Protein AF-A0A1C7FA72-F1 (afdb_monomer_lite)

Foldseek 3Di:
DVLLVVLCCVPPVVDPPPAQWDDDVPDDIDGDPDVVVVVVVSLVVLVVVLVVLCVVCVLVVLVLLVVLLLVLLVDPLVVVLCCVQFFPDDFDWDWDWDDPDLFKIKTKIFTWDWDQDPVVRDTDIDRFKMWIQMATNSNHTAKIKIDGDPPDDDPGGCVVPPVSLVQQVWDWDWDCDVNDTGTMIMDRDGPHPVSVVSSVVSSVVSLVVCLVVDPVSVVSCVSVVSSVVSVVVVVVCVVVVVD

pLDDT: mean 79.46, std 14.77, range [38.69, 95.31]

Secondary structure (DSSP, 8-state):
-HHHHHHHHHHHS----S--EE--TTS--EE-SSTHHHHHHHHHHHHHHHHHHHHHTHHHHHHHHHHHHHHHHHSHHHHHHHHHHTB-TTSEEEEEEEEEETTEEEEEEEEEEEEEETTTTEEEEEEEEEEEEEEETT--EEEEEEEE-TT---TTBGGG-HHHHHHHT-EEEEEEETTEEEEEEEESS---HHHHHHHHHHHHHHHHHHHHH-HHHHHHHHHHHHHHHHHHHHHHHHHTT--

Sequence (243 aa):
MTLFCIGLIHLVLGVELTDVRVAIPWFPTINFKSPEYIVYLYWSLNVYAMYRYTLHNAYNFRKLWFESLYNGLLSTQGRNFISENIWLKSESYTLLKDNPVESITRIGIRGRHTTFCEHSHQYGYEDVFYFYFVFDNRFNFKNIESGSDENTDVEEAFFKNECLVNAWGIHTVSYDDDGYFTEQYETHQINSFKLRFQLLHLKIKFYFRTLMQEKYSFDLTLPLVFNSILLISWMILITLGLR

Structure (mmCIF, N/CA/C/O backbone):
data_AF-A0A1C7FA72-F1
#
_entry.id   AF-A0A1C7FA72-F1
#
loop_
_atom_site.group_PDB
_atom_site.id
_atom_site.type_symbol
_atom_site.label_atom_id
_atom_site.label_alt_id
_atom_site.label_comp_id
_atom_site.label_asym_id
_atom_site.label_entity_id
_atom_site.label_seq_id
_atom_site.pdbx_PDB_ins_code
_atom_site.Cartn_x
_atom_site.Cartn_y
_atom_site.Cartn_z
_atom_site.occupancy
_atom_site.B_iso_or_equiv
_atom_site.auth_seq_id
_atom_site.auth_comp_id
_atom_site.auth_asym_id
_atom_site.auth_atom_id
_atom_site.pdbx_PDB_model_num
ATOM 1 N N . MET A 1 1 ? -18.162 6.897 16.460 1.00 55.03 1 MET A N 1
ATOM 2 C CA . MET A 1 1 ? -18.035 7.955 17.486 1.00 55.03 1 MET A CA 1
ATOM 3 C C . MET A 1 1 ? -18.938 7.701 18.680 1.00 55.03 1 MET A C 1
ATOM 5 O O . MET A 1 1 ? -18.404 7.559 19.762 1.00 55.03 1 MET A O 1
ATOM 9 N N . THR A 1 2 ? -20.250 7.519 18.517 1.00 59.25 2 THR A N 1
ATOM 10 C CA . THR A 1 2 ? -21.163 7.260 19.651 1.00 59.25 2 THR A CA 1
ATOM 11 C C . THR A 1 2 ? -20.766 6.038 20.490 1.00 59.25 2 THR A C 1
ATOM 13 O O . THR A 1 2 ? -20.635 6.151 21.701 1.00 59.25 2 THR A O 1
ATOM 16 N N . LEU A 1 3 ? -20.463 4.898 19.851 1.00 58.47 3 LEU A N 1
ATOM 17 C CA . LEU A 1 3 ? -19.956 3.709 20.552 1.00 58.47 3 LEU A CA 1
ATOM 18 C C . LEU A 1 3 ? -18.605 3.970 21.237 1.00 58.47 3 LEU A C 1
ATOM 20 O O . LEU A 1 3 ? -18.420 3.574 22.380 1.00 58.47 3 LEU A O 1
ATOM 24 N N . PHE A 1 4 ? -17.684 4.687 20.591 1.00 55.81 4 PHE A N 1
ATOM 25 C CA . PHE A 1 4 ? -16.407 5.075 21.202 1.00 55.81 4 PHE A CA 1
ATOM 26 C C . PHE A 1 4 ? -16.615 5.927 22.466 1.00 55.81 4 PHE A C 1
ATOM 28 O O . PHE A 1 4 ? -16.030 5.630 23.500 1.00 55.81 4 PHE A O 1
ATOM 35 N N . CYS A 1 5 ? -17.494 6.932 22.414 1.00 58.81 5 CYS A N 1
ATOM 36 C CA . CYS A 1 5 ? -17.817 7.785 23.559 1.00 58.81 5 CYS A CA 1
ATOM 37 C C . CYS A 1 5 ? -18.453 6.993 24.709 1.00 58.81 5 CYS A C 1
ATOM 39 O O . CYS A 1 5 ? -18.059 7.185 25.853 1.00 58.81 5 CYS A O 1
ATOM 41 N N . ILE A 1 6 ? -19.380 6.072 24.415 1.00 65.38 6 ILE A N 1
ATOM 42 C CA . ILE A 1 6 ? -19.982 5.179 25.423 1.00 65.38 6 ILE A CA 1
ATOM 43 C C . ILE A 1 6 ? -18.901 4.317 26.092 1.00 65.38 6 ILE A C 1
ATOM 45 O O . ILE A 1 6 ? -18.866 4.211 27.316 1.00 65.38 6 ILE A O 1
ATOM 49 N N . GLY A 1 7 ? -17.987 3.751 25.298 1.00 59.41 7 GLY A N 1
ATOM 50 C CA . GLY A 1 7 ? -16.866 2.966 25.812 1.00 59.41 7 GLY A CA 1
ATOM 51 C C . GLY A 1 7 ? -15.925 3.791 26.674 1.00 59.41 7 GLY A C 1
ATOM 52 O O . GLY A 1 7 ? -15.608 3.377 27.778 1.00 59.41 7 GLY A O 1
ATOM 53 N N . LEU A 1 8 ? -15.524 4.977 26.215 1.00 60.19 8 LEU A N 1
ATOM 54 C CA . LEU A 1 8 ? -14.639 5.875 26.957 1.00 60.19 8 LEU A CA 1
ATOM 55 C C . LEU A 1 8 ? -15.261 6.303 28.290 1.00 60.19 8 LEU A C 1
ATOM 57 O O . LEU A 1 8 ? -14.582 6.261 29.309 1.00 60.19 8 LEU A O 1
ATOM 61 N N . ILE A 1 9 ? -16.552 6.641 28.310 1.00 59.69 9 ILE A N 1
ATOM 62 C CA . ILE A 1 9 ? -17.282 6.963 29.544 1.00 59.69 9 ILE A CA 1
ATOM 63 C C . ILE A 1 9 ? -17.251 5.771 30.507 1.00 59.69 9 ILE A C 1
ATOM 65 O O . ILE A 1 9 ? -16.897 5.926 31.670 1.00 59.69 9 ILE A O 1
ATOM 69 N N . HIS A 1 10 ? -17.539 4.563 30.031 1.00 63.00 10 HIS A N 1
ATOM 70 C CA . HIS A 1 10 ? -17.533 3.377 30.887 1.00 63.00 10 HIS A CA 1
ATOM 71 C C . HIS A 1 10 ? -16.123 2.957 31.355 1.00 63.00 10 HIS A C 1
ATOM 73 O O . HIS A 1 10 ? -15.951 2.426 32.454 1.00 63.00 10 HIS A O 1
ATOM 79 N N . LEU A 1 11 ? -15.092 3.178 30.535 1.00 61.97 11 LEU A N 1
ATOM 80 C CA . LEU A 1 11 ? -13.721 2.751 30.826 1.00 61.97 11 LEU A CA 1
ATOM 81 C C . LEU A 1 11 ? -12.955 3.759 31.689 1.00 61.97 11 LEU A C 1
ATOM 83 O O . LEU A 1 11 ? -12.252 3.350 32.608 1.00 61.97 11 LEU A O 1
ATOM 87 N N . VAL A 1 12 ? -13.120 5.056 31.416 1.00 53.34 12 VAL A N 1
ATOM 88 C CA . VAL A 1 12 ? -12.367 6.152 32.049 1.00 53.34 12 VAL A CA 1
ATOM 89 C C . VAL A 1 12 ? -13.104 6.748 33.245 1.00 53.34 12 VAL A C 1
ATOM 91 O O . VAL A 1 12 ? -12.462 7.065 34.240 1.00 53.34 12 VAL A O 1
ATOM 94 N N . LEU A 1 13 ? -14.434 6.897 33.186 1.00 51.44 13 LEU A N 1
ATOM 95 C CA . LEU A 1 13 ? -15.197 7.513 34.284 1.00 51.44 13 LEU A CA 1
ATOM 96 C C . LEU A 1 13 ? -15.624 6.507 35.361 1.00 51.44 13 LEU A C 1
ATOM 98 O O . LEU A 1 13 ? -16.217 6.916 36.352 1.00 51.44 13 LEU A O 1
ATOM 102 N N . GLY A 1 14 ? -15.325 5.212 35.187 1.00 45.12 14 GLY A N 1
ATOM 103 C CA . GLY A 1 14 ? -15.568 4.195 36.217 1.00 45.12 14 GLY A CA 1
ATOM 104 C C . GLY A 1 14 ? -17.037 4.071 36.625 1.00 45.12 14 GLY A C 1
ATOM 105 O O . GLY A 1 14 ? -17.327 3.732 37.766 1.00 45.12 14 GLY A O 1
ATOM 106 N N . VAL A 1 15 ? -17.967 4.384 35.717 1.00 50.00 15 VAL A N 1
ATOM 107 C CA . VAL A 1 15 ? -19.401 4.306 36.005 1.00 50.00 15 VAL A CA 1
ATOM 108 C C . VAL A 1 15 ? -19.787 2.833 36.140 1.00 50.00 15 VAL A C 1
ATOM 110 O O . VAL A 1 15 ? -19.905 2.119 35.137 1.00 50.00 15 VAL A O 1
ATOM 113 N N . GLU A 1 16 ? -19.955 2.384 37.383 1.00 47.38 16 GLU A N 1
ATOM 114 C CA . GLU A 1 16 ? -20.515 1.076 37.704 1.00 47.38 16 GLU A CA 1
ATOM 115 C C . GLU A 1 16 ? -21.967 1.021 37.222 1.00 47.38 16 GLU A C 1
ATOM 117 O O . GLU A 1 16 ? -22.801 1.863 37.562 1.00 47.38 16 GLU A O 1
ATOM 122 N N . LEU A 1 17 ? -22.267 0.034 36.378 1.00 53.19 17 LEU A N 1
ATOM 123 C CA . LEU A 1 17 ? -23.630 -0.247 35.946 1.00 53.19 17 LEU A CA 1
ATOM 124 C C . LEU A 1 17 ? -24.372 -0.859 37.140 1.00 53.19 17 LEU A C 1
ATOM 126 O O . LEU A 1 17 ? -24.263 -2.055 37.393 1.00 53.19 17 LEU A O 1
ATOM 130 N N . THR A 1 18 ? -25.097 -0.024 37.884 1.00 48.66 18 THR A N 1
ATOM 131 C CA . THR A 1 18 ? -25.836 -0.411 39.096 1.00 48.66 18 THR A CA 1
ATOM 132 C C . THR A 1 18 ? -27.031 -1.324 38.821 1.00 48.66 18 THR A C 1
ATOM 134 O O . THR A 1 18 ? -27.484 -2.011 39.731 1.00 48.66 18 THR A O 1
ATOM 137 N N . ASP A 1 19 ? -27.520 -1.375 37.577 1.00 52.72 19 ASP A N 1
ATOM 138 C CA . ASP A 1 19 ? -28.624 -2.245 37.173 1.00 52.72 19 ASP A CA 1
ATOM 139 C C . ASP A 1 19 ? -28.415 -2.747 35.730 1.00 52.72 19 ASP A C 1
ATOM 141 O O . ASP A 1 19 ? -28.306 -1.966 34.781 1.00 52.72 19 ASP A O 1
ATOM 145 N N . VAL A 1 20 ? -28.307 -4.067 35.548 1.00 57.66 20 VAL A N 1
ATOM 146 C CA . VAL A 1 20 ? -27.854 -4.700 34.292 1.00 57.66 20 VAL A CA 1
ATOM 147 C C . VAL A 1 20 ? -29.052 -5.200 33.474 1.00 57.66 20 VAL A C 1
ATOM 149 O O . VAL A 1 20 ? -29.165 -6.380 33.120 1.00 57.66 20 VAL A O 1
ATOM 152 N N . ARG A 1 21 ? -29.991 -4.288 33.203 1.00 54.31 21 ARG A N 1
ATOM 153 C CA . ARG A 1 21 ? -31.244 -4.575 32.498 1.00 54.31 21 ARG A CA 1
ATOM 154 C C . ARG A 1 21 ? -31.359 -3.741 31.228 1.00 54.31 21 ARG A C 1
ATOM 156 O O . ARG A 1 21 ? -31.411 -2.517 31.280 1.00 54.31 21 ARG A O 1
ATOM 163 N N . VAL A 1 22 ? -31.482 -4.411 30.083 1.00 55.19 22 VAL A N 1
ATOM 164 C CA . VAL A 1 22 ? -31.872 -3.753 28.828 1.00 55.19 22 VAL A CA 1
ATOM 165 C C . VAL A 1 22 ? -33.369 -3.959 28.630 1.00 55.19 22 VAL A C 1
ATOM 167 O O . VAL A 1 22 ? -33.832 -5.083 28.430 1.00 55.19 22 VAL A O 1
ATOM 170 N N . ALA A 1 23 ? -34.125 -2.865 28.710 1.00 49.94 23 ALA A N 1
ATOM 171 C CA . ALA A 1 23 ? -35.556 -2.831 28.439 1.00 49.94 23 ALA A CA 1
ATOM 172 C C . ALA A 1 23 ? -35.806 -1.944 27.213 1.00 49.94 23 ALA A C 1
ATOM 174 O O . ALA A 1 23 ? -35.692 -0.723 27.283 1.00 49.94 23 ALA A O 1
ATOM 175 N N . ILE A 1 24 ? -36.125 -2.569 26.080 1.00 48.97 24 ILE A N 1
ATOM 176 C CA . ILE A 1 24 ? -36.582 -1.873 24.875 1.00 48.97 24 ILE A CA 1
ATOM 177 C C . ILE A 1 24 ? -38.104 -2.052 24.822 1.00 48.97 24 ILE A C 1
ATOM 179 O O . ILE A 1 24 ? -38.568 -3.188 24.954 1.00 48.97 24 ILE A O 1
ATOM 183 N N . PRO A 1 25 ? -38.898 -0.978 24.642 1.00 41.59 25 PRO A N 1
ATOM 184 C CA . PRO A 1 25 ? -40.342 -1.107 24.478 1.00 41.59 25 PRO A CA 1
ATOM 185 C C . PRO A 1 25 ? -40.655 -2.134 23.381 1.00 41.59 25 PRO A C 1
ATOM 187 O O . PRO A 1 25 ? -40.059 -2.073 22.308 1.00 41.59 25 PRO A O 1
ATOM 190 N N . TRP A 1 26 ? -41.576 -3.064 23.654 1.00 45.97 26 TRP A N 1
ATOM 191 C CA . TRP A 1 26 ? -41.989 -4.161 22.755 1.00 45.97 26 TRP A CA 1
ATOM 192 C C . TRP A 1 26 ? -41.013 -5.343 22.595 1.00 45.97 26 TRP A C 1
ATOM 194 O O . TRP A 1 26 ? -41.330 -6.277 21.861 1.00 45.97 26 TRP A O 1
ATOM 204 N N . PHE A 1 27 ? -39.876 -5.361 23.298 1.00 38.69 27 PHE A N 1
ATOM 205 C CA . PHE A 1 27 ? -38.936 -6.491 23.311 1.00 38.69 27 PHE A CA 1
ATOM 206 C C . PHE A 1 27 ? -38.851 -7.161 24.691 1.00 38.69 27 PHE A C 1
ATOM 208 O O . PHE A 1 27 ? -39.089 -6.510 25.712 1.00 38.69 27 PHE A O 1
ATOM 215 N N . PRO A 1 28 ? -38.500 -8.461 24.750 1.00 46.31 28 PRO A N 1
ATOM 216 C CA . PRO A 1 28 ? -38.270 -9.149 26.011 1.00 46.31 28 PRO A CA 1
ATOM 217 C C . PRO A 1 28 ? -37.106 -8.515 26.771 1.00 46.31 28 PRO A C 1
ATOM 219 O O . PRO A 1 28 ? -36.056 -8.198 26.209 1.00 46.31 28 PRO A O 1
ATOM 222 N N . THR A 1 29 ? -37.302 -8.357 28.074 1.00 55.94 29 THR A N 1
ATOM 223 C CA . THR A 1 29 ? -36.306 -7.794 28.975 1.00 55.94 29 THR A CA 1
ATOM 224 C C . THR A 1 29 ? -35.137 -8.760 29.131 1.00 55.94 29 THR A C 1
ATOM 226 O O . THR A 1 29 ? -35.313 -9.879 29.616 1.00 55.94 29 THR A O 1
ATOM 229 N N . ILE A 1 30 ? -33.937 -8.332 28.744 1.00 58.53 30 ILE A N 1
ATOM 230 C CA . ILE A 1 30 ? -32.722 -9.138 28.899 1.00 58.53 30 ILE A CA 1
ATOM 231 C C . ILE A 1 30 ? -32.055 -8.720 30.210 1.00 58.53 30 ILE A C 1
ATOM 233 O O . ILE A 1 30 ? -31.585 -7.589 30.345 1.00 58.53 30 ILE A O 1
ATOM 237 N N . ASN A 1 31 ? -32.034 -9.638 31.177 1.00 61.19 31 ASN A N 1
ATOM 238 C CA . ASN A 1 31 ? -31.238 -9.506 32.394 1.00 61.19 31 ASN A CA 1
ATOM 239 C C . ASN A 1 31 ? -29.894 -10.200 32.166 1.00 61.19 31 ASN A C 1
ATOM 241 O O . ASN A 1 31 ? -29.852 -11.413 31.938 1.00 61.19 31 ASN A O 1
ATOM 245 N N . PHE A 1 32 ? -28.795 -9.456 32.247 1.00 59.66 32 PHE A N 1
ATOM 246 C CA . PHE A 1 32 ? -27.471 -10.067 32.190 1.00 59.66 32 PHE A CA 1
ATOM 247 C C . PHE A 1 32 ? -27.068 -10.546 33.587 1.00 59.66 32 PHE A C 1
ATOM 249 O O . PHE A 1 32 ? -27.222 -9.829 34.570 1.00 59.66 32 PHE A O 1
ATOM 256 N N . LYS A 1 33 ? -26.545 -11.776 33.673 1.00 63.81 33 LYS A N 1
ATOM 257 C CA . LYS A 1 33 ? -26.126 -12.396 34.944 1.00 63.81 33 LYS A CA 1
ATOM 258 C C . LYS A 1 33 ? -24.869 -11.763 35.556 1.00 63.81 33 LYS A C 1
ATOM 260 O O . LYS A 1 33 ? -24.663 -11.892 36.754 1.00 63.81 33 LYS A O 1
ATOM 265 N N . SER A 1 34 ? -24.038 -11.127 34.733 1.00 66.19 34 SER A N 1
ATOM 266 C CA . SER A 1 34 ? -22.830 -10.396 35.127 1.00 66.19 34 SER A CA 1
ATOM 267 C C . SER A 1 34 ? -22.718 -9.132 34.262 1.00 66.19 34 SER A C 1
ATOM 269 O O . SER A 1 34 ? -23.004 -9.208 33.058 1.00 66.19 34 SER A O 1
ATOM 271 N N . PRO A 1 35 ? -22.306 -7.982 34.825 1.00 66.94 35 PRO A N 1
ATOM 272 C CA . PRO A 1 35 ? -22.049 -6.754 34.068 1.00 66.94 35 PRO A CA 1
ATOM 273 C C . PRO A 1 35 ? -20.968 -6.925 32.986 1.00 66.94 35 PRO A C 1
ATOM 275 O O . PRO A 1 35 ? -20.992 -6.222 31.975 1.00 66.94 35 PRO A O 1
ATOM 278 N N . GLU A 1 36 ? -20.079 -7.912 33.123 1.00 69.44 36 GLU A N 1
ATOM 279 C CA . GLU A 1 36 ? -19.036 -8.240 32.138 1.00 69.44 36 GLU A CA 1
ATOM 280 C C . GLU A 1 36 ? -19.624 -8.610 30.768 1.00 69.44 36 GLU A C 1
ATOM 282 O O . GLU A 1 36 ? -19.069 -8.254 29.727 1.00 69.44 36 GLU A O 1
ATOM 287 N N . TYR A 1 37 ? -20.796 -9.256 30.739 1.00 68.62 37 TYR A N 1
ATOM 288 C CA . TYR A 1 37 ? -21.453 -9.632 29.485 1.00 68.62 37 TYR A CA 1
ATOM 289 C C . TYR A 1 37 ? -21.902 -8.418 28.665 1.00 68.62 37 TYR A C 1
ATOM 291 O O . TYR A 1 37 ? -21.874 -8.476 27.435 1.00 68.62 37 TYR A O 1
ATOM 299 N N . ILE A 1 38 ? -22.258 -7.301 29.314 1.00 72.88 38 ILE A N 1
ATOM 300 C CA . ILE A 1 38 ? -22.548 -6.043 28.610 1.00 72.88 38 ILE A CA 1
ATOM 301 C C . ILE A 1 38 ? -21.274 -5.481 27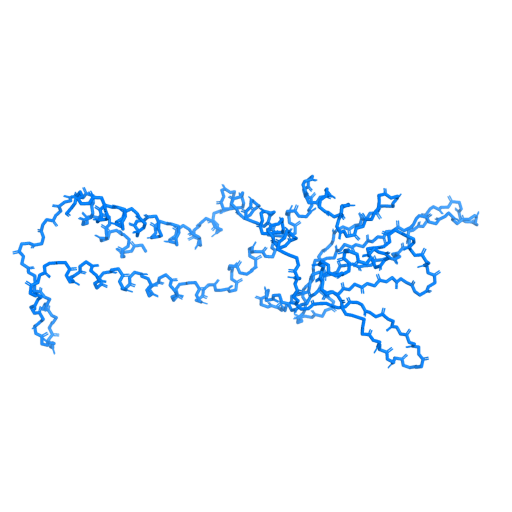.981 1.00 72.88 38 ILE A C 1
ATOM 303 O O . ILE A 1 38 ? -21.311 -4.993 26.852 1.00 72.88 38 ILE A O 1
ATOM 307 N N . VAL A 1 39 ? -20.139 -5.586 28.672 1.00 76.19 39 VAL A N 1
ATOM 308 C CA . VAL A 1 39 ? -18.843 -5.120 28.161 1.00 76.19 39 VAL A CA 1
ATOM 309 C C . VAL A 1 39 ? -18.407 -5.941 26.944 1.00 76.19 39 VAL A C 1
ATOM 311 O O . VAL A 1 39 ? -17.987 -5.374 25.935 1.00 76.19 39 VAL A O 1
ATOM 314 N N . TYR A 1 40 ? -18.570 -7.266 26.975 1.00 80.56 40 TYR A N 1
ATOM 315 C CA . TYR A 1 40 ? -18.291 -8.115 25.812 1.00 80.56 40 TYR A CA 1
ATOM 316 C C . TYR A 1 40 ? -19.234 -7.836 24.638 1.00 80.56 40 TYR A C 1
ATOM 318 O O . TYR A 1 40 ? -18.793 -7.793 23.484 1.00 80.56 40 TYR A O 1
ATOM 326 N N . LEU A 1 41 ? -20.520 -7.600 24.910 1.00 79.25 41 LEU A N 1
ATOM 327 C CA . LEU A 1 41 ? -21.490 -7.215 23.886 1.00 79.25 41 LEU A CA 1
ATOM 328 C C . LEU A 1 41 ? -21.127 -5.863 23.257 1.00 79.25 41 LEU A C 1
ATOM 330 O O . LEU A 1 41 ? -21.156 -5.726 22.034 1.00 79.25 41 LEU A O 1
ATOM 334 N N . TYR A 1 42 ? -20.725 -4.891 24.078 1.00 82.69 42 TYR A N 1
ATOM 335 C CA . TYR A 1 42 ? -20.216 -3.601 23.623 1.00 82.69 42 TYR A CA 1
ATOM 336 C C . TYR A 1 42 ? -19.030 -3.778 22.670 1.00 82.69 42 TYR A C 1
ATOM 338 O O . TYR A 1 42 ? -19.049 -3.235 21.564 1.00 82.69 42 TYR A O 1
ATOM 346 N N . TRP A 1 43 ? -18.028 -4.573 23.055 1.00 85.00 43 TRP A N 1
ATOM 347 C CA . TRP A 1 43 ? -16.857 -4.805 22.212 1.00 85.00 43 TRP A CA 1
ATOM 348 C C . TRP A 1 43 ? -17.194 -5.538 20.920 1.00 85.00 43 TRP A C 1
ATOM 350 O O . TRP A 1 43 ? -16.692 -5.161 19.864 1.00 85.00 43 TRP A O 1
ATOM 360 N N . SER A 1 44 ? -18.107 -6.507 20.972 1.00 83.38 44 SER A N 1
ATOM 3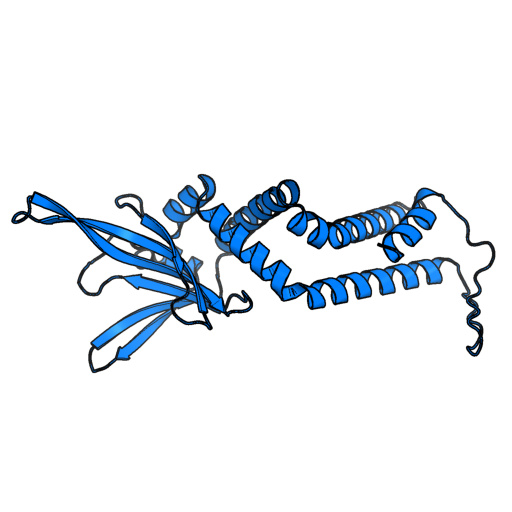61 C CA . SER A 1 44 ? -18.599 -7.213 19.784 1.00 83.38 44 SER A CA 1
ATOM 362 C C . SER A 1 44 ? -19.272 -6.251 18.798 1.00 83.38 44 SER A C 1
ATOM 364 O O . SER A 1 44 ? -18.970 -6.264 17.603 1.00 83.38 44 SER A O 1
ATOM 366 N N . LEU A 1 45 ? -20.131 -5.355 19.297 1.00 84.88 45 LEU A N 1
ATOM 367 C CA . LEU A 1 45 ? -20.770 -4.313 18.489 1.00 84.88 45 LEU A CA 1
ATOM 368 C C . LEU A 1 45 ? -19.760 -3.289 17.962 1.00 84.88 45 LEU A C 1
ATOM 370 O O . LEU A 1 45 ? -19.897 -2.827 16.830 1.00 84.88 45 LEU A O 1
ATOM 374 N N . ASN A 1 46 ? -18.742 -2.946 18.750 1.00 87.06 46 ASN A N 1
ATOM 375 C CA . ASN A 1 46 ? -17.688 -2.025 18.341 1.00 87.06 46 ASN A CA 1
ATOM 376 C C . ASN A 1 46 ? -16.848 -2.614 17.195 1.00 87.06 46 ASN A C 1
ATOM 378 O O . ASN A 1 46 ? -16.699 -1.977 16.152 1.00 87.06 46 ASN A O 1
ATOM 382 N N . VAL A 1 47 ? -16.393 -3.864 17.330 1.00 89.00 47 VAL A N 1
ATOM 383 C CA . VAL A 1 47 ? -15.667 -4.591 16.276 1.00 89.00 47 VAL A CA 1
ATOM 384 C C . VAL A 1 47 ? -16.518 -4.714 15.012 1.00 89.00 47 VAL A C 1
ATOM 386 O O . VAL A 1 47 ? -16.038 -4.412 13.917 1.00 89.00 47 VAL A O 1
ATOM 389 N N . TYR A 1 48 ? -17.798 -5.070 15.148 1.00 88.50 48 TYR A N 1
ATOM 390 C CA . TYR A 1 48 ? -18.728 -5.113 14.019 1.00 88.50 48 TYR A CA 1
ATOM 391 C C . TYR A 1 48 ? -18.891 -3.743 13.341 1.00 88.50 48 TYR A C 1
ATOM 393 O O . TYR A 1 48 ? -18.861 -3.650 12.112 1.00 88.50 48 TYR A O 1
ATOM 401 N N . ALA A 1 49 ? -19.017 -2.665 14.119 1.00 89.25 49 ALA A N 1
ATOM 402 C CA . ALA A 1 49 ? -19.129 -1.309 13.592 1.00 89.25 49 ALA A CA 1
ATOM 403 C C . ALA A 1 49 ? -17.854 -0.870 12.857 1.00 89.25 49 ALA A C 1
ATOM 405 O O . ALA A 1 49 ? -17.956 -0.307 11.767 1.00 89.25 49 ALA A O 1
ATOM 406 N N . MET A 1 50 ? -16.667 -1.165 13.401 1.00 92.00 50 MET A N 1
ATOM 407 C CA . MET A 1 50 ? -15.390 -0.917 12.724 1.00 92.00 50 MET A CA 1
ATOM 408 C C . MET A 1 50 ? -15.315 -1.671 11.395 1.00 92.00 50 MET A C 1
ATOM 410 O O . MET A 1 50 ? -15.007 -1.065 10.372 1.00 92.00 50 MET A O 1
ATOM 414 N N . TYR A 1 51 ? -15.669 -2.957 11.383 1.00 92.88 51 TYR A N 1
ATOM 415 C CA . TYR A 1 51 ? -15.703 -3.776 10.170 1.00 92.88 51 TYR A CA 1
ATOM 416 C C . TYR A 1 51 ? -16.680 -3.237 9.113 1.00 92.88 51 TYR A C 1
ATOM 418 O O . TYR A 1 51 ? -16.337 -3.103 7.940 1.00 92.88 51 TYR A O 1
ATOM 426 N N . ARG A 1 52 ? -17.906 -2.867 9.500 1.00 93.00 52 ARG A N 1
ATOM 427 C CA . ARG A 1 52 ? -18.873 -2.275 8.558 1.00 93.00 52 ARG A CA 1
ATOM 428 C C . ARG A 1 52 ? -18.405 -0.919 8.044 1.00 93.00 52 ARG A C 1
ATOM 430 O O . ARG A 1 52 ? -18.596 -0.625 6.866 1.00 93.00 52 ARG A O 1
ATOM 437 N N . TYR A 1 53 ? -17.775 -0.115 8.896 1.00 93.44 53 TYR A N 1
ATOM 438 C CA . TYR A 1 53 ? -17.216 1.177 8.517 1.00 93.44 53 TYR A CA 1
ATOM 439 C C . TYR A 1 53 ? -16.063 1.039 7.512 1.00 93.44 53 TYR A C 1
ATOM 441 O O . TYR A 1 53 ? -16.024 1.791 6.534 1.00 93.44 53 TYR A O 1
ATOM 449 N N . THR A 1 54 ? -15.159 0.069 7.704 1.00 93.88 54 THR A N 1
ATOM 450 C CA . THR A 1 54 ? -14.070 -0.198 6.751 1.00 93.88 54 THR A CA 1
ATOM 451 C C . THR A 1 54 ? -14.598 -0.700 5.418 1.00 93.88 54 THR A C 1
ATOM 453 O O . THR A 1 54 ? -14.149 -0.216 4.383 1.00 93.88 54 THR A O 1
ATOM 456 N N . LEU A 1 55 ? -15.590 -1.596 5.420 1.00 93.38 55 LEU A N 1
ATOM 457 C CA . LEU A 1 55 ? -16.237 -2.065 4.194 1.00 93.38 55 LEU A CA 1
ATOM 458 C C . LEU A 1 55 ? -16.945 -0.938 3.440 1.00 93.38 55 LEU A C 1
ATOM 460 O O . LEU A 1 55 ? -16.754 -0.793 2.234 1.00 93.38 55 LEU A O 1
ATOM 464 N N . HIS A 1 56 ? -17.735 -0.123 4.144 1.00 94.12 56 HIS A N 1
ATOM 465 C CA . HIS A 1 56 ? -18.458 0.999 3.544 1.00 94.12 56 HIS A CA 1
ATOM 466 C C . HIS A 1 56 ? -17.501 1.999 2.887 1.00 94.12 56 HIS A C 1
ATOM 468 O O . HIS A 1 56 ? -17.762 2.496 1.795 1.00 94.12 56 HIS A O 1
ATOM 474 N N . ASN A 1 57 ? -16.360 2.263 3.525 1.00 94.69 57 ASN A N 1
ATOM 475 C CA . ASN A 1 57 ? -15.360 3.202 3.026 1.00 94.69 57 ASN A CA 1
ATOM 476 C C . ASN A 1 57 ? -14.175 2.521 2.326 1.00 94.69 57 ASN A C 1
ATOM 478 O O . ASN A 1 57 ? -13.124 3.140 2.150 1.00 94.69 57 ASN A O 1
ATOM 482 N N . ALA A 1 58 ? -14.319 1.262 1.899 1.00 93.69 58 ALA A N 1
ATOM 483 C CA . ALA A 1 58 ? -13.205 0.467 1.385 1.00 93.69 58 ALA A CA 1
ATOM 484 C C . ALA A 1 58 ? -12.526 1.115 0.174 1.00 93.69 58 ALA A C 1
ATOM 486 O O . ALA A 1 58 ? -11.314 1.005 0.009 1.00 93.69 58 ALA A O 1
ATOM 487 N N . TYR A 1 59 ? -13.296 1.779 -0.692 1.00 94.75 59 TYR A N 1
ATOM 488 C CA . TYR A 1 59 ? -12.752 2.540 -1.820 1.00 94.75 59 TYR A CA 1
ATOM 489 C C . TYR A 1 59 ? -11.828 3.673 -1.353 1.00 94.75 59 TYR A C 1
ATOM 491 O O . TYR A 1 59 ? -10.698 3.777 -1.817 1.00 94.75 59 TYR A O 1
ATOM 499 N N . ASN A 1 60 ? -12.274 4.473 -0.382 1.00 94.56 60 ASN A N 1
ATOM 500 C CA . ASN A 1 60 ? -11.513 5.609 0.137 1.00 94.56 60 ASN A CA 1
ATOM 501 C C . ASN A 1 60 ? -10.214 5.159 0.805 1.00 94.56 60 ASN A C 1
ATOM 503 O O . ASN A 1 60 ? -9.159 5.736 0.550 1.00 94.56 60 ASN A O 1
ATOM 507 N N . PHE A 1 61 ? -10.273 4.080 1.591 1.00 94.50 61 PHE A N 1
ATOM 508 C CA . PHE A 1 61 ? -9.074 3.477 2.163 1.00 94.50 61 PHE A CA 1
ATOM 509 C C . PHE A 1 61 ? -8.105 3.024 1.072 1.00 94.50 61 PHE A C 1
ATOM 511 O O . PHE A 1 61 ? -6.940 3.408 1.110 1.00 94.50 61 PHE A O 1
ATOM 518 N N . ARG A 1 62 ? -8.570 2.251 0.082 1.00 94.81 62 ARG A N 1
ATOM 519 C CA . ARG A 1 62 ? -7.720 1.754 -1.014 1.00 94.81 62 ARG A CA 1
ATOM 520 C C . ARG A 1 62 ? -7.104 2.885 -1.838 1.00 94.81 62 ARG A C 1
ATOM 522 O O . ARG A 1 62 ? -5.913 2.830 -2.126 1.00 94.81 62 ARG A O 1
ATOM 529 N N . LYS A 1 63 ? -7.862 3.946 -2.124 1.00 94.19 63 LYS A N 1
ATOM 530 C CA . LYS A 1 63 ? -7.346 5.151 -2.783 1.00 94.19 63 LYS A CA 1
ATOM 531 C C . LYS A 1 63 ? -6.223 5.803 -1.973 1.00 94.19 63 LYS A C 1
ATOM 533 O O . LYS A 1 63 ? -5.166 6.089 -2.522 1.00 94.19 63 LYS A O 1
ATOM 538 N N . LEU A 1 64 ? -6.406 5.993 -0.664 1.00 94.25 64 LEU A N 1
ATOM 539 C CA . LEU A 1 64 ? -5.347 6.540 0.194 1.00 94.25 64 LEU A CA 1
ATOM 540 C C . LEU A 1 64 ? -4.123 5.622 0.266 1.00 94.25 64 LEU A C 1
ATOM 542 O O . LEU A 1 64 ? -2.995 6.109 0.285 1.00 94.25 64 LEU A O 1
ATOM 546 N N . TRP A 1 65 ? -4.321 4.302 0.277 1.00 93.00 65 TRP A N 1
ATOM 547 C CA . TRP A 1 65 ? -3.228 3.327 0.221 1.00 93.00 65 TRP A CA 1
ATOM 548 C C . TRP A 1 65 ? -2.430 3.422 -1.080 1.00 93.00 65 TRP A C 1
ATOM 550 O O . TRP A 1 65 ? -1.200 3.395 -1.037 1.00 93.00 65 TRP A O 1
ATOM 560 N N . PHE A 1 66 ? -3.118 3.561 -2.212 1.00 94.75 66 PHE A N 1
ATOM 561 C CA . PHE A 1 66 ? -2.514 3.786 -3.522 1.00 94.75 66 PHE A CA 1
ATOM 562 C C . PHE A 1 66 ? -1.692 5.084 -3.545 1.00 94.75 66 PHE A C 1
ATOM 564 O O . PHE A 1 66 ? -0.506 5.071 -3.873 1.00 94.75 66 PHE A O 1
ATOM 571 N N . GLU A 1 67 ? -2.285 6.192 -3.101 1.00 94.06 67 GLU A N 1
ATOM 572 C CA . GLU A 1 67 ? -1.619 7.498 -3.018 1.00 94.06 67 GLU A CA 1
ATOM 573 C C . GLU A 1 67 ? -0.388 7.465 -2.102 1.00 94.06 67 GLU A C 1
ATOM 575 O O . GLU A 1 67 ? 0.676 7.987 -2.437 1.00 94.06 67 GLU A O 1
ATOM 580 N N . SER A 1 68 ? -0.501 6.785 -0.962 1.00 94.81 68 SER A N 1
ATOM 581 C CA . SER A 1 68 ? 0.599 6.631 -0.005 1.00 94.81 68 SER A CA 1
ATOM 582 C C . SER A 1 68 ? 1.743 5.792 -0.569 1.00 94.81 68 SER A C 1
ATOM 584 O O . SER A 1 68 ? 2.904 6.102 -0.305 1.00 94.81 68 SER A O 1
ATOM 586 N N . LEU A 1 69 ? 1.444 4.755 -1.361 1.00 95.31 69 LEU A N 1
ATOM 587 C CA . LEU A 1 69 ? 2.466 3.979 -2.067 1.00 95.31 69 LEU A CA 1
ATOM 588 C C . LEU A 1 69 ? 3.219 4.861 -3.064 1.00 95.31 69 LEU A C 1
ATOM 590 O O . LEU A 1 69 ? 4.447 4.897 -3.024 1.00 95.31 69 LEU A O 1
ATOM 594 N N . TYR A 1 70 ? 2.499 5.605 -3.905 1.00 95.25 70 TYR A N 1
ATOM 595 C CA . TYR A 1 70 ? 3.103 6.505 -4.890 1.00 95.25 70 TYR A CA 1
ATOM 596 C C . TYR A 1 70 ? 4.007 7.557 -4.231 1.00 95.25 70 TYR A C 1
ATOM 598 O O . TYR A 1 70 ? 5.178 7.694 -4.583 1.00 95.25 70 TYR A O 1
ATOM 606 N N . ASN A 1 71 ? 3.497 8.248 -3.209 1.00 94.12 71 ASN A N 1
ATOM 607 C CA . ASN A 1 71 ? 4.265 9.249 -2.469 1.00 94.12 71 ASN A CA 1
ATOM 608 C C . ASN A 1 71 ? 5.466 8.630 -1.737 1.00 94.12 71 ASN A C 1
ATOM 610 O O . ASN A 1 71 ? 6.532 9.244 -1.649 1.00 94.12 71 ASN A O 1
ATOM 614 N N . GLY A 1 72 ? 5.313 7.398 -1.245 1.00 94.12 72 GLY A N 1
ATOM 615 C CA . GLY A 1 72 ? 6.399 6.628 -0.654 1.00 94.12 72 GLY A CA 1
ATOM 616 C C . GLY A 1 72 ? 7.513 6.332 -1.649 1.00 94.12 72 GLY A C 1
ATOM 617 O O . GLY A 1 72 ? 8.681 6.542 -1.319 1.00 94.12 72 GLY A O 1
ATOM 618 N N . LEU A 1 73 ? 7.165 5.927 -2.871 1.00 93.81 73 LEU A N 1
ATOM 619 C CA . LEU A 1 73 ? 8.111 5.651 -3.954 1.00 93.81 73 LEU A CA 1
ATOM 620 C C . LEU A 1 73 ? 8.833 6.915 -4.454 1.00 93.81 73 LEU A C 1
ATOM 622 O O . LEU A 1 73 ? 10.021 6.850 -4.755 1.00 93.81 73 LEU A O 1
ATOM 626 N N . LEU A 1 74 ? 8.171 8.079 -4.456 1.00 92.12 74 LEU A N 1
ATOM 627 C CA . LEU A 1 74 ? 8.800 9.366 -4.803 1.00 92.12 74 LEU A CA 1
ATOM 628 C C . LEU A 1 74 ? 9.858 9.840 -3.791 1.00 92.12 74 LEU A C 1
ATOM 630 O O . LEU A 1 74 ? 10.743 10.636 -4.127 1.00 92.12 74 LEU A O 1
ATOM 634 N N . SER A 1 75 ? 9.754 9.388 -2.542 1.00 92.62 75 SER A N 1
ATOM 635 C CA . SER A 1 75 ? 10.636 9.804 -1.452 1.00 92.62 75 SER A CA 1
ATOM 636 C C . SER A 1 75 ? 12.044 9.231 -1.565 1.00 92.62 75 SER A C 1
ATOM 638 O O . SER A 1 75 ? 12.239 8.207 -2.204 1.00 92.62 75 SER A O 1
ATOM 640 N N . THR A 1 76 ? 13.024 9.800 -0.857 1.00 91.12 76 THR A N 1
ATOM 641 C CA . THR A 1 76 ? 14.405 9.277 -0.820 1.00 91.12 76 THR A CA 1
ATOM 642 C C . THR A 1 76 ? 14.476 7.787 -0.465 1.00 91.12 76 THR A C 1
ATOM 644 O O . THR A 1 76 ? 15.248 7.046 -1.063 1.00 91.12 76 THR A O 1
ATOM 647 N N . GLN A 1 77 ? 13.641 7.323 0.471 1.00 91.12 77 GLN A N 1
ATOM 648 C CA . GLN A 1 77 ? 13.579 5.901 0.831 1.00 91.12 77 GLN A CA 1
ATOM 649 C C . GLN A 1 77 ? 12.976 5.052 -0.292 1.00 91.12 77 GLN A C 1
ATOM 651 O O . GLN A 1 77 ? 13.435 3.938 -0.525 1.00 91.12 77 GLN A O 1
ATOM 656 N N . GLY A 1 78 ? 11.971 5.585 -0.988 1.00 91.75 78 GLY A N 1
ATOM 657 C CA . GLY A 1 78 ? 11.396 4.972 -2.179 1.00 91.75 78 GLY A CA 1
ATOM 658 C C . GLY A 1 78 ? 12.408 4.867 -3.312 1.00 91.75 78 GLY A C 1
ATOM 659 O O . GLY A 1 78 ? 12.552 3.801 -3.896 1.00 91.75 78 GLY A O 1
ATOM 660 N N . ARG A 1 79 ? 13.191 5.924 -3.549 1.00 89.81 79 ARG A N 1
ATOM 661 C CA . ARG A 1 79 ? 14.269 5.915 -4.545 1.00 89.81 79 ARG A CA 1
ATOM 662 C C . ARG A 1 79 ? 15.320 4.856 -4.240 1.00 89.81 79 ARG A C 1
ATOM 664 O O . ARG A 1 79 ? 15.688 4.115 -5.143 1.00 89.81 79 ARG A O 1
ATOM 671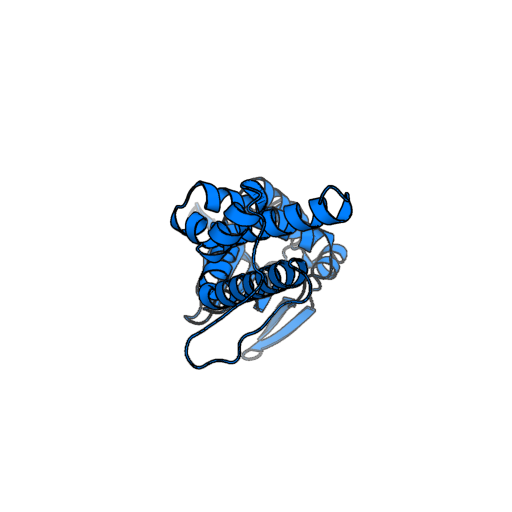 N N . ASN A 1 80 ? 15.746 4.749 -2.980 1.00 89.44 80 ASN A N 1
ATOM 672 C CA . ASN A 1 80 ? 16.666 3.696 -2.547 1.00 89.44 80 ASN A CA 1
ATOM 673 C C . ASN A 1 80 ? 16.057 2.306 -2.773 1.00 89.44 80 ASN A C 1
ATOM 675 O O . ASN A 1 80 ? 16.695 1.451 -3.381 1.00 89.44 80 ASN A O 1
ATOM 679 N N . PHE A 1 81 ? 14.799 2.106 -2.367 1.00 91.69 81 PHE A N 1
ATOM 680 C CA . PHE A 1 81 ? 14.078 0.856 -2.607 1.00 91.69 81 PHE A CA 1
ATOM 681 C C . PHE A 1 81 ? 14.038 0.483 -4.096 1.00 91.69 81 PHE A C 1
ATOM 683 O O . PHE A 1 81 ? 14.350 -0.656 -4.434 1.00 91.69 81 PHE A O 1
ATOM 690 N N . ILE A 1 82 ? 13.706 1.428 -4.978 1.00 90.00 82 ILE A N 1
ATOM 691 C CA . ILE A 1 82 ? 13.678 1.213 -6.432 1.00 90.00 82 ILE A CA 1
ATOM 692 C C . ILE A 1 82 ? 15.073 0.846 -6.928 1.00 90.00 82 ILE A C 1
ATOM 694 O O . ILE A 1 82 ? 15.219 -0.166 -7.605 1.00 90.00 82 ILE A O 1
ATOM 698 N N . SER A 1 83 ? 16.096 1.605 -6.523 1.00 85.62 83 SER A N 1
ATOM 699 C CA . SER A 1 83 ? 17.476 1.361 -6.952 1.00 85.62 83 SER A CA 1
ATOM 700 C C . SER A 1 83 ? 18.046 0.009 -6.519 1.00 85.62 83 SER A C 1
ATOM 702 O O . SER A 1 83 ? 18.944 -0.529 -7.156 1.00 85.62 83 SER A O 1
ATOM 704 N N . GLU A 1 84 ? 17.563 -0.525 -5.397 1.00 86.38 84 GLU A N 1
ATOM 705 C CA . GLU A 1 84 ? 18.035 -1.791 -4.835 1.00 86.38 84 GLU A CA 1
ATOM 706 C C . GLU A 1 84 ? 17.247 -2.998 -5.351 1.00 86.38 84 GLU A C 1
ATOM 708 O O . GLU A 1 84 ? 17.783 -4.104 -5.364 1.00 86.38 84 GLU A O 1
ATOM 713 N N . ASN A 1 85 ? 15.972 -2.813 -5.715 1.00 88.00 85 ASN A N 1
ATOM 714 C CA . ASN A 1 85 ? 15.044 -3.931 -5.913 1.00 88.00 85 ASN A CA 1
ATOM 715 C C . ASN A 1 85 ? 14.324 -3.932 -7.269 1.00 88.00 85 ASN A C 1
ATOM 717 O O . ASN A 1 85 ? 13.648 -4.916 -7.555 1.00 88.00 85 ASN A O 1
ATOM 721 N N . ILE A 1 86 ? 14.406 -2.864 -8.073 1.00 85.06 86 ILE A N 1
ATOM 722 C CA . ILE A 1 86 ? 13.650 -2.728 -9.334 1.00 85.06 86 ILE A CA 1
ATOM 723 C C . ILE A 1 86 ? 14.540 -2.258 -10.496 1.00 85.06 86 ILE A C 1
ATOM 725 O O . ILE A 1 86 ? 14.512 -2.875 -11.555 1.00 85.06 86 ILE A O 1
ATOM 729 N N . TRP A 1 87 ? 15.314 -1.184 -10.319 1.00 71.94 87 TRP A N 1
ATOM 730 C CA . TRP A 1 87 ? 16.073 -0.539 -11.399 1.00 71.94 87 TRP A CA 1
ATOM 731 C C . TRP A 1 87 ? 17.506 -0.246 -10.958 1.00 71.94 87 TRP A C 1
ATOM 733 O O . TRP A 1 87 ? 17.699 0.564 -10.054 1.00 71.94 87 TRP A O 1
ATOM 743 N N . LEU A 1 88 ? 18.509 -0.902 -11.547 1.00 58.59 88 LEU A N 1
ATOM 744 C CA . LEU A 1 88 ? 19.912 -0.675 -11.181 1.00 58.59 88 LEU A CA 1
ATOM 745 C C . LEU A 1 88 ? 20.439 0.673 -11.741 1.00 58.59 88 LEU A C 1
ATOM 747 O O . LEU A 1 88 ? 19.791 1.361 -12.521 1.00 58.59 88 LEU A O 1
ATOM 751 N N . LYS A 1 89 ? 21.535 1.152 -11.144 1.00 58.88 89 LYS A N 1
ATOM 752 C CA . LYS A 1 89 ? 21.852 2.571 -10.878 1.00 58.88 89 LYS A CA 1
ATOM 753 C C . LYS A 1 89 ? 22.383 3.419 -12.050 1.00 58.88 89 LYS A C 1
ATOM 755 O O . LYS A 1 89 ? 22.682 4.588 -11.795 1.00 58.88 89 LYS A O 1
ATOM 760 N N . SER A 1 90 ? 22.554 2.900 -13.265 1.00 56.53 90 SER A N 1
ATOM 761 C CA . SER A 1 90 ? 23.211 3.665 -14.344 1.00 56.53 90 SER A CA 1
ATOM 762 C C . SER A 1 90 ? 22.302 4.678 -15.048 1.00 56.53 90 SER A C 1
ATOM 764 O O . SER A 1 90 ? 22.798 5.689 -15.545 1.00 56.53 90 SER A O 1
ATOM 766 N N . GLU A 1 91 ? 20.982 4.470 -15.032 1.00 64.00 91 GLU A N 1
ATOM 767 C CA . GLU A 1 91 ? 20.041 5.250 -15.844 1.00 64.00 91 GLU A CA 1
ATOM 768 C C . GLU A 1 91 ? 18.953 5.975 -15.047 1.00 64.00 91 GLU A C 1
ATOM 770 O O . GLU A 1 91 ? 18.544 5.578 -13.951 1.00 64.00 91 GLU A O 1
ATOM 775 N N . SER A 1 92 ? 18.451 7.068 -15.627 1.00 75.75 92 SER A N 1
ATOM 776 C CA . SER A 1 92 ? 17.353 7.839 -15.047 1.00 75.75 92 SER A CA 1
ATOM 777 C C . SER A 1 92 ? 16.034 7.072 -15.146 1.00 75.75 92 SER A C 1
ATOM 779 O O . SER A 1 92 ? 15.752 6.446 -16.162 1.00 75.75 92 SER A O 1
ATOM 781 N N . TYR A 1 93 ? 15.190 7.160 -14.118 1.00 83.38 93 TYR A N 1
ATOM 782 C CA . TYR A 1 93 ? 13.818 6.661 -14.188 1.00 83.38 93 TYR A CA 1
ATOM 783 C C . TYR A 1 93 ? 12.814 7.767 -13.886 1.00 83.38 93 TYR A C 1
ATOM 785 O O . TYR A 1 93 ? 13.093 8.721 -13.153 1.00 83.38 93 TYR A O 1
ATOM 793 N N . THR A 1 94 ? 11.609 7.608 -14.421 1.00 86.38 94 THR A N 1
ATOM 794 C CA . THR A 1 94 ? 10.462 8.466 -14.124 1.00 86.38 94 THR A CA 1
ATOM 795 C C . THR A 1 94 ? 9.407 7.675 -13.370 1.00 86.38 94 THR A C 1
ATOM 797 O O . THR A 1 94 ? 9.100 6.538 -13.721 1.00 86.38 94 THR A O 1
ATOM 800 N N . LEU A 1 95 ? 8.841 8.293 -12.332 1.00 89.06 95 LEU A N 1
ATOM 801 C CA . LEU A 1 95 ? 7.732 7.735 -11.567 1.00 89.06 95 LEU A CA 1
ATOM 802 C C . LEU A 1 95 ? 6.438 8.449 -11.941 1.00 89.06 95 LEU A C 1
ATOM 804 O O . LEU A 1 95 ? 6.312 9.661 -11.754 1.00 89.06 95 LEU A O 1
ATOM 808 N N . LEU A 1 96 ? 5.467 7.704 -12.449 1.00 89.88 96 LEU A N 1
ATOM 809 C CA . LEU A 1 96 ? 4.228 8.255 -12.986 1.00 89.88 96 LEU A CA 1
ATOM 810 C C . LEU A 1 96 ? 3.013 7.460 -12.530 1.00 89.88 96 LEU A C 1
ATOM 812 O O . LEU A 1 96 ? 3.106 6.289 -12.169 1.00 89.88 96 LEU A O 1
ATOM 816 N N . LYS A 1 97 ? 1.869 8.137 -12.528 1.00 91.75 97 LYS A N 1
ATOM 817 C CA . LYS A 1 97 ? 0.565 7.491 -12.452 1.00 91.75 97 LYS A CA 1
ATOM 818 C C . LYS A 1 97 ? -0.039 7.543 -13.835 1.00 91.75 97 LYS A C 1
ATOM 820 O O . LYS A 1 97 ? -0.081 8.621 -14.428 1.00 91.75 97 LYS A O 1
ATOM 825 N N . ASP A 1 98 ? -0.518 6.416 -14.318 1.00 85.06 98 ASP A N 1
ATOM 826 C CA . ASP A 1 98 ? -1.242 6.343 -15.574 1.00 85.06 98 ASP A CA 1
ATOM 827 C C . ASP A 1 98 ? -2.596 5.654 -15.381 1.00 85.06 98 ASP A C 1
ATOM 829 O O . ASP A 1 98 ? -2.830 4.897 -14.437 1.00 85.06 98 ASP A O 1
ATOM 833 N N . ASN A 1 99 ? -3.518 6.002 -16.272 1.00 84.56 99 ASN A N 1
ATOM 834 C CA . ASN A 1 99 ? -4.817 5.362 -16.421 1.00 84.56 99 ASN A CA 1
ATOM 835 C C . ASN A 1 99 ? -4.942 4.982 -17.898 1.00 84.56 99 ASN A C 1
ATOM 837 O O . ASN A 1 99 ? -5.531 5.746 -18.664 1.00 84.56 99 ASN A O 1
ATOM 841 N N . PRO A 1 100 ? -4.309 3.878 -18.335 1.00 72.75 100 PRO A N 1
ATOM 842 C CA . PRO A 1 100 ? -4.290 3.502 -19.749 1.00 72.75 100 PRO A CA 1
ATOM 843 C C . PRO A 1 100 ? -5.699 3.215 -20.286 1.00 72.75 100 PRO A C 1
ATOM 845 O O . PRO A 1 100 ? -5.970 3.425 -21.463 1.00 72.75 100 PRO A O 1
ATOM 848 N N . VAL A 1 101 ? -6.602 2.768 -19.409 1.00 78.81 101 VAL A N 1
ATOM 849 C CA . VAL A 1 101 ? -8.020 2.512 -19.680 1.00 78.81 101 VAL A CA 1
ATOM 850 C C . VAL A 1 101 ? -8.817 2.986 -18.463 1.00 78.81 101 VAL A C 1
ATOM 852 O O . VAL A 1 101 ? -8.313 2.910 -17.346 1.00 78.81 101 VAL A O 1
ATOM 855 N N . GLU A 1 102 ? -10.070 3.426 -18.629 1.00 78.06 102 GLU A N 1
ATOM 856 C CA . GLU A 1 102 ? -10.927 3.877 -17.510 1.00 78.06 102 GLU A CA 1
ATOM 857 C C . GLU A 1 102 ? -11.047 2.860 -16.356 1.00 78.06 102 GLU A C 1
ATOM 859 O O . GLU A 1 102 ? -11.340 3.221 -15.214 1.00 78.06 102 GLU A O 1
ATOM 864 N N . SER A 1 103 ? -10.834 1.574 -16.641 1.00 82.88 103 SER A N 1
ATOM 865 C CA . SER A 1 103 ? -10.922 0.478 -15.678 1.00 82.88 103 SER A CA 1
ATOM 866 C C . SER A 1 103 ? -9.627 0.202 -14.904 1.00 82.88 103 SER A C 1
ATOM 868 O O . SER A 1 103 ? -9.683 -0.555 -13.930 1.00 82.88 103 SER A O 1
ATOM 870 N N . ILE A 1 104 ? -8.492 0.785 -15.306 1.00 88.50 104 ILE A N 1
ATOM 871 C CA . ILE A 1 104 ? -7.154 0.450 -14.801 1.00 88.50 104 ILE A CA 1
ATOM 872 C C . ILE A 1 104 ? -6.410 1.717 -14.379 1.00 88.50 104 ILE A C 1
ATOM 874 O O . ILE A 1 104 ? -6.318 2.680 -15.134 1.00 88.50 104 ILE A O 1
ATOM 878 N N . THR A 1 105 ? -5.800 1.668 -13.197 1.00 92.62 105 THR A N 1
ATOM 879 C CA . THR A 1 105 ? -4.877 2.688 -12.691 1.00 92.62 105 THR A CA 1
ATOM 880 C C . THR A 1 105 ? -3.552 2.031 -12.347 1.00 92.62 105 THR A C 1
ATOM 882 O O . THR A 1 105 ? -3.549 0.992 -11.686 1.00 92.62 105 THR A O 1
ATOM 885 N N . ARG A 1 106 ? -2.414 2.619 -12.730 1.00 93.69 106 ARG A N 1
ATOM 886 C CA . ARG A 1 106 ? -1.097 2.067 -12.382 1.00 93.69 106 ARG A CA 1
ATOM 887 C C . ARG A 1 106 ? -0.179 3.096 -11.735 1.00 93.69 106 ARG A C 1
ATOM 889 O O . ARG A 1 106 ? -0.332 4.308 -11.885 1.00 93.69 106 ARG A O 1
ATOM 896 N N . ILE A 1 107 ? 0.781 2.583 -10.969 1.00 94.69 107 ILE A N 1
ATOM 897 C CA . ILE A 1 107 ? 1.980 3.317 -10.556 1.00 94.69 107 ILE A CA 1
ATOM 898 C C . ILE A 1 107 ? 3.136 2.735 -11.351 1.00 94.69 107 ILE A C 1
ATOM 900 O O . ILE A 1 107 ? 3.501 1.580 -11.135 1.00 94.69 107 ILE A O 1
ATOM 904 N N . GLY A 1 108 ? 3.687 3.533 -12.259 1.00 91.06 108 GLY A N 1
ATOM 905 C CA . GLY A 1 108 ? 4.762 3.137 -13.152 1.00 91.06 108 GLY A CA 1
ATOM 906 C C . GLY A 1 108 ? 6.110 3.695 -12.759 1.00 91.06 108 GLY A C 1
ATOM 907 O O . GLY A 1 108 ? 6.243 4.879 -12.450 1.00 91.06 108 GLY A O 1
ATOM 908 N N . ILE A 1 109 ? 7.109 2.826 -12.820 1.00 90.12 109 ILE A N 1
ATOM 909 C CA . ILE A 1 109 ? 8.527 3.159 -12.827 1.00 90.12 109 ILE A CA 1
ATOM 910 C C . ILE A 1 109 ? 9.001 2.874 -14.248 1.00 90.12 109 ILE A C 1
ATOM 912 O O . ILE A 1 109 ? 8.993 1.720 -14.670 1.00 90.12 109 ILE A O 1
ATOM 916 N N . ARG A 1 110 ? 9.363 3.921 -14.989 1.00 86.62 110 ARG A N 1
ATOM 917 C CA . ARG A 1 110 ? 9.879 3.795 -16.357 1.00 86.62 110 ARG A CA 1
ATOM 918 C C . ARG A 1 110 ? 11.350 4.160 -16.400 1.00 86.62 110 ARG A C 1
ATOM 920 O O . ARG A 1 110 ? 11.689 5.288 -16.037 1.00 86.62 110 ARG A O 1
ATOM 927 N N . GLY A 1 111 ? 12.193 3.212 -16.793 1.00 80.94 111 GLY A N 1
ATOM 928 C CA . GLY A 1 111 ? 13.613 3.440 -17.052 1.00 80.94 111 GLY A CA 1
ATOM 929 C C . GLY A 1 111 ? 13.784 4.149 -18.390 1.00 80.94 111 GLY A C 1
ATOM 930 O O . GLY A 1 111 ? 13.089 3.811 -19.348 1.00 80.94 111 GLY A O 1
ATOM 931 N N . ARG A 1 112 ? 14.658 5.157 -18.440 1.00 76.88 112 ARG A N 1
ATOM 932 C CA . ARG A 1 112 ? 14.926 5.950 -19.641 1.00 76.88 112 ARG A CA 1
ATOM 933 C C . ARG A 1 112 ? 16.397 5.924 -20.001 1.00 76.88 112 ARG A C 1
ATOM 935 O O . ARG A 1 112 ? 17.218 6.443 -19.233 1.00 76.88 112 ARG A O 1
ATOM 942 N N . HIS A 1 113 ? 16.664 5.484 -21.223 1.00 72.88 113 HIS A N 1
ATOM 943 C CA . HIS A 1 113 ? 17.964 5.632 -21.847 1.00 72.88 113 HIS A CA 1
ATOM 944 C C . HIS A 1 113 ? 18.045 6.992 -22.536 1.00 72.88 113 HIS A C 1
ATOM 946 O O . HIS A 1 113 ? 17.075 7.475 -23.128 1.00 72.88 113 HIS A O 1
ATOM 952 N N . THR A 1 114 ? 19.199 7.645 -22.421 1.00 69.62 114 THR A N 1
ATOM 953 C CA . THR A 1 114 ? 19.425 8.940 -23.070 1.00 69.62 114 THR A CA 1
ATOM 954 C C . THR A 1 114 ? 20.103 8.688 -24.407 1.00 69.62 114 THR A C 1
ATOM 956 O O . THR A 1 114 ? 21.280 8.338 -24.440 1.00 69.62 114 THR A O 1
ATOM 959 N N . THR A 1 115 ? 19.383 8.878 -25.507 1.00 69.62 115 THR A N 1
ATOM 960 C CA . THR A 1 115 ? 19.939 8.740 -26.856 1.00 69.62 115 THR A CA 1
ATOM 961 C C . THR A 1 115 ? 20.399 10.105 -27.360 1.00 69.62 115 THR A C 1
ATOM 963 O O . THR A 1 115 ? 19.695 11.105 -27.229 1.00 69.62 115 THR A O 1
ATOM 966 N N . PHE A 1 116 ? 21.608 10.200 -27.914 1.00 72.38 116 PHE A N 1
ATOM 967 C CA . PHE A 1 116 ? 22.061 11.426 -28.576 1.00 72.38 116 PHE A CA 1
ATOM 968 C C . PHE A 1 116 ? 21.764 11.324 -30.070 1.00 72.38 116 PHE A C 1
ATOM 970 O O . PHE A 1 116 ? 22.324 10.477 -30.763 1.00 72.38 116 PHE A O 1
ATOM 977 N N . CYS A 1 117 ? 20.892 12.191 -30.581 1.00 72.06 117 CYS A N 1
ATOM 978 C CA . CYS A 1 117 ? 20.631 12.255 -32.010 1.00 72.06 117 CYS A CA 1
ATOM 979 C C . CYS A 1 117 ? 21.680 13.148 -32.679 1.00 72.06 117 CYS A C 1
ATOM 981 O O . CYS A 1 117 ? 21.615 14.377 -32.596 1.00 72.06 117 CYS A O 1
ATOM 983 N N . GLU A 1 118 ? 22.636 12.533 -33.380 1.00 73.25 118 GLU A N 1
ATOM 984 C CA . GLU A 1 118 ? 23.708 13.249 -34.087 1.00 73.25 118 GLU A CA 1
ATOM 985 C C . GLU A 1 118 ? 23.167 14.262 -35.109 1.00 73.25 118 GLU A C 1
ATOM 987 O O . GLU A 1 118 ? 23.751 15.325 -35.302 1.00 73.25 118 GLU A O 1
ATOM 992 N N . HIS A 1 119 ? 22.017 13.983 -35.729 1.00 72.69 119 HIS A N 1
ATOM 993 C CA . HIS A 1 119 ? 21.438 14.851 -36.758 1.00 72.69 119 HIS A CA 1
ATOM 994 C C . HIS A 1 119 ? 20.776 16.111 -36.190 1.00 72.69 119 HIS A C 1
ATOM 996 O O . HIS A 1 119 ? 20.878 17.177 -36.794 1.00 72.69 119 HIS A O 1
ATOM 1002 N N . SER A 1 120 ? 20.110 16.019 -35.037 1.00 76.81 120 SER A N 1
ATOM 1003 C CA . SER A 1 120 ? 19.462 17.173 -34.397 1.00 76.81 120 SER A CA 1
ATOM 1004 C C . SER A 1 120 ? 20.320 17.826 -33.312 1.00 76.81 120 SER A C 1
ATOM 1006 O O . SER A 1 120 ? 19.946 18.890 -32.821 1.00 76.81 120 SER A O 1
ATOM 1008 N N . HIS A 1 121 ? 21.453 17.214 -32.937 1.00 73.38 121 HIS A N 1
ATOM 1009 C CA . HIS A 1 121 ? 22.277 17.602 -31.782 1.00 73.38 121 HIS A CA 1
ATOM 1010 C C . HIS A 1 121 ? 21.446 17.724 -30.492 1.00 73.38 121 HIS A C 1
ATOM 1012 O O . HIS A 1 121 ? 21.715 18.561 -29.627 1.00 73.38 121 HIS A O 1
ATOM 1018 N N . GLN A 1 122 ? 20.404 16.901 -30.370 1.00 71.44 122 GLN A N 1
ATOM 1019 C CA . GLN A 1 122 ? 19.506 16.879 -29.221 1.00 71.44 122 GLN A CA 1
ATOM 1020 C C . GLN A 1 122 ? 19.550 15.514 -28.548 1.00 71.44 122 GLN A C 1
ATOM 1022 O O . GLN A 1 122 ? 19.677 14.478 -29.201 1.00 71.44 122 GLN A O 1
ATOM 1027 N N . TYR A 1 123 ? 19.416 15.537 -27.226 1.00 70.81 123 TYR A N 1
ATOM 1028 C CA . TYR A 1 123 ? 19.212 14.335 -26.436 1.00 70.81 123 TYR A CA 1
ATOM 1029 C C . TYR A 1 123 ? 17.733 13.944 -26.492 1.00 70.81 123 TYR A C 1
ATOM 1031 O O . TYR A 1 123 ? 16.861 14.734 -26.121 1.00 70.81 123 TYR A O 1
ATOM 1039 N N . GLY A 1 124 ? 17.470 12.741 -26.988 1.00 66.19 124 GLY A N 1
ATOM 1040 C CA . GLY A 1 124 ? 16.203 12.040 -26.867 1.00 66.19 124 GLY A CA 1
ATOM 1041 C C . GLY A 1 124 ? 16.177 11.177 -25.607 1.00 66.19 124 GLY A C 1
ATOM 1042 O O . GLY A 1 124 ? 17.212 10.878 -25.006 1.00 66.19 124 GLY A O 1
ATOM 1043 N N . TYR A 1 125 ? 14.972 10.790 -25.204 1.00 68.44 125 TYR A N 1
ATOM 1044 C CA . TYR A 1 125 ? 14.761 9.808 -24.149 1.00 68.44 125 TYR A CA 1
ATOM 1045 C C . TYR A 1 125 ? 13.880 8.699 -24.696 1.00 68.44 125 TYR A C 1
ATOM 1047 O O . TYR A 1 125 ? 12.787 8.979 -25.190 1.00 68.44 125 TYR A O 1
ATOM 1055 N N . GLU A 1 126 ? 14.342 7.466 -24.561 1.00 71.44 126 GLU A N 1
ATOM 1056 C CA . GLU A 1 126 ? 13.583 6.274 -24.928 1.00 71.44 126 GLU A CA 1
ATOM 1057 C C . GLU A 1 126 ? 13.258 5.496 -23.651 1.00 71.44 126 GLU A C 1
ATOM 1059 O O . GLU A 1 126 ? 14.115 5.320 -22.782 1.00 71.44 126 GLU A O 1
ATOM 1064 N N . ASP A 1 127 ? 11.986 5.118 -23.491 1.00 73.00 127 ASP A N 1
ATOM 1065 C CA . ASP A 1 127 ? 11.531 4.307 -22.361 1.00 73.00 127 ASP A CA 1
ATOM 1066 C C . ASP A 1 127 ? 11.974 2.856 -22.635 1.00 73.00 127 ASP A C 1
ATOM 1068 O O . ASP A 1 127 ? 11.376 2.165 -23.452 1.00 73.00 127 ASP A O 1
ATOM 1072 N N . VAL A 1 128 ? 13.023 2.396 -21.955 1.00 77.12 128 VAL A N 1
ATOM 1073 C CA . VAL A 1 128 ? 13.663 1.087 -22.213 1.00 77.12 128 VAL A CA 1
ATOM 1074 C C . VAL A 1 128 ? 13.172 -0.021 -21.282 1.00 77.12 128 VAL A C 1
ATOM 1076 O O . VAL A 1 128 ? 13.383 -1.207 -21.527 1.00 77.12 128 VAL A O 1
ATOM 1079 N N . PHE A 1 129 ? 12.506 0.364 -20.194 1.00 83.50 129 PHE A N 1
ATOM 1080 C CA . PHE A 1 129 ? 12.011 -0.544 -19.169 1.00 83.50 129 PHE A CA 1
ATOM 1081 C C . PHE A 1 129 ? 10.778 0.021 -18.490 1.00 83.50 129 PHE A C 1
ATOM 1083 O O . PHE A 1 129 ? 10.689 1.225 -18.229 1.00 83.50 129 PHE A O 1
ATOM 1090 N N . TYR A 1 130 ? 9.872 -0.866 -18.096 1.00 86.69 130 TYR A N 1
ATOM 1091 C CA . TYR A 1 130 ? 8.758 -0.514 -17.238 1.00 86.69 130 TYR A CA 1
ATOM 1092 C C . TYR A 1 130 ? 8.545 -1.516 -16.105 1.00 86.69 130 TYR A C 1
ATOM 1094 O O . TYR A 1 130 ? 8.720 -2.725 -16.248 1.00 86.69 130 TYR A O 1
ATOM 1102 N N . PHE A 1 131 ? 8.091 -0.983 -14.974 1.00 90.00 131 PHE A N 1
ATOM 1103 C CA . PHE A 1 131 ? 7.576 -1.733 -13.837 1.00 90.00 131 PHE A CA 1
ATOM 1104 C C . PHE A 1 131 ? 6.320 -1.037 -13.316 1.00 90.00 131 PHE A C 1
ATOM 1106 O O . PHE A 1 131 ? 6.381 0.087 -12.807 1.00 90.00 131 PHE A O 1
ATOM 1113 N N . TYR A 1 132 ? 5.178 -1.700 -13.436 1.00 92.56 132 TYR A N 1
ATOM 1114 C CA . TYR A 1 132 ? 3.867 -1.182 -13.084 1.00 92.56 132 TYR A CA 1
ATOM 1115 C C . TYR A 1 132 ? 3.281 -1.945 -11.906 1.00 92.56 132 TYR A C 1
ATOM 1117 O O . TYR A 1 132 ? 3.106 -3.155 -11.962 1.00 92.56 132 TYR A O 1
ATOM 1125 N N . PHE A 1 133 ? 2.883 -1.225 -10.859 1.00 94.56 133 PHE A N 1
ATOM 1126 C CA . PHE A 1 133 ? 1.884 -1.731 -9.921 1.00 94.56 133 PHE A CA 1
ATOM 1127 C C . PHE A 1 133 ? 0.505 -1.427 -10.490 1.00 94.56 133 PHE A C 1
ATOM 1129 O O . PHE A 1 133 ? 0.149 -0.253 -10.611 1.00 94.56 133 PHE A O 1
ATOM 1136 N N . VAL A 1 134 ? -0.270 -2.455 -10.813 1.00 94.25 134 VAL A N 1
ATOM 1137 C CA . VAL A 1 134 ? -1.549 -2.314 -11.509 1.00 94.25 134 VAL A CA 1
ATOM 1138 C C . VAL A 1 134 ? -2.708 -2.493 -10.539 1.00 94.25 134 VAL A C 1
ATOM 1140 O O . VAL A 1 134 ? -2.745 -3.406 -9.706 1.00 94.25 134 VAL A O 1
ATOM 1143 N N . PHE A 1 135 ? -3.674 -1.590 -10.654 1.00 94.88 135 PHE A N 1
ATOM 1144 C CA . PHE A 1 135 ? -4.872 -1.546 -9.840 1.00 94.88 135 PHE A CA 1
ATOM 1145 C C . PHE A 1 135 ? -6.113 -1.434 -10.724 1.00 94.88 135 PHE A C 1
ATOM 1147 O O . PHE A 1 135 ? -6.065 -0.866 -11.814 1.00 94.88 135 PHE A O 1
ATOM 1154 N N . ASP A 1 136 ? -7.247 -1.938 -10.241 1.00 93.31 136 ASP A N 1
ATOM 1155 C CA . ASP A 1 136 ? -8.534 -1.617 -10.866 1.00 93.31 136 ASP A CA 1
ATOM 1156 C C . ASP A 1 136 ? -9.010 -0.199 -10.514 1.00 93.31 136 ASP A C 1
ATOM 1158 O O . ASP A 1 136 ? -8.469 0.471 -9.632 1.00 93.31 136 ASP A O 1
ATOM 1162 N N . ASN A 1 137 ? -10.093 0.236 -11.155 1.00 88.81 137 ASN A N 1
ATOM 1163 C CA . ASN A 1 137 ? -10.773 1.505 -10.882 1.00 88.81 137 ASN A CA 1
ATOM 1164 C C . ASN A 1 137 ? -11.275 1.684 -9.432 1.00 88.81 137 ASN A C 1
ATOM 1166 O O . ASN A 1 137 ? -11.675 2.782 -9.041 1.00 88.81 137 ASN A O 1
ATOM 1170 N N . ARG A 1 138 ? -11.275 0.625 -8.613 1.00 91.50 138 ARG A N 1
ATOM 1171 C CA . ARG A 1 138 ? -11.579 0.668 -7.174 1.00 91.50 138 ARG A CA 1
ATOM 1172 C C . ARG A 1 138 ? -10.318 0.591 -6.313 1.00 91.50 138 ARG A C 1
ATOM 1174 O O . ARG A 1 138 ? -10.435 0.396 -5.098 1.00 91.50 138 ARG A O 1
ATOM 1181 N N . PHE A 1 139 ? -9.146 0.767 -6.920 1.00 92.81 139 PHE A N 1
ATOM 1182 C CA . PHE A 1 139 ? -7.827 0.697 -6.301 1.00 92.81 139 PHE A CA 1
ATOM 1183 C C . PHE A 1 139 ? -7.517 -0.664 -5.654 1.00 92.81 139 PHE A C 1
ATOM 1185 O O . PHE A 1 139 ? -6.735 -0.740 -4.704 1.00 92.81 139 PHE A O 1
ATOM 1192 N N . ASN A 1 140 ? -8.123 -1.763 -6.121 1.00 93.44 140 ASN A N 1
ATOM 1193 C CA . ASN A 1 140 ? -7.637 -3.095 -5.759 1.00 93.44 140 ASN A CA 1
ATOM 1194 C C . ASN A 1 140 ? -6.376 -3.402 -6.538 1.00 93.44 140 ASN A C 1
ATOM 1196 O O . ASN A 1 140 ? -6.382 -3.305 -7.759 1.00 93.44 140 ASN A O 1
ATOM 1200 N N . PHE A 1 141 ? -5.346 -3.860 -5.836 1.00 92.88 141 PHE A N 1
ATOM 1201 C CA . PHE A 1 141 ? -4.169 -4.424 -6.475 1.00 92.88 141 PHE A CA 1
ATOM 1202 C C . PHE A 1 141 ? -4.555 -5.654 -7.309 1.00 92.88 141 PHE A C 1
ATOM 1204 O O . PHE A 1 141 ? -5.307 -6.509 -6.831 1.00 92.88 141 PHE A O 1
ATOM 1211 N N . LYS A 1 142 ? -4.057 -5.720 -8.543 1.00 93.44 142 LYS A N 1
ATOM 1212 C CA . LYS A 1 142 ? -4.287 -6.831 -9.474 1.00 93.44 142 LYS A CA 1
ATOM 1213 C C . LYS A 1 142 ? -3.023 -7.655 -9.659 1.00 93.44 142 LYS A C 1
ATOM 1215 O O . LYS A 1 142 ? -3.023 -8.857 -9.396 1.00 93.44 142 LYS A O 1
ATOM 1220 N N . ASN A 1 143 ? -1.967 -6.989 -10.084 1.00 93.31 143 ASN A N 1
ATOM 1221 C CA . ASN A 1 143 ? -0.713 -7.589 -10.494 1.00 93.31 143 ASN A CA 1
ATOM 1222 C C . ASN A 1 143 ? 0.382 -6.516 -10.524 1.00 93.31 143 ASN A C 1
ATOM 1224 O O . ASN A 1 143 ? 0.141 -5.308 -10.413 1.00 93.31 143 ASN A O 1
ATOM 1228 N N . ILE A 1 144 ? 1.610 -6.995 -10.627 1.00 92.56 144 ILE A N 1
ATOM 1229 C CA . ILE A 1 144 ? 2.758 -6.230 -11.077 1.00 92.56 144 ILE A CA 1
ATOM 1230 C C . ILE A 1 144 ? 3.052 -6.693 -12.496 1.00 92.56 144 ILE A C 1
ATOM 1232 O O . ILE A 1 144 ? 3.171 -7.894 -12.726 1.00 92.56 144 ILE A O 1
ATOM 1236 N N . GLU A 1 145 ? 3.179 -5.738 -13.407 1.00 90.62 145 GLU A N 1
ATOM 1237 C CA . GLU A 1 145 ? 3.537 -5.960 -14.807 1.00 90.62 145 GLU A CA 1
ATOM 1238 C C . GLU A 1 145 ? 4.880 -5.296 -15.068 1.00 90.62 145 GLU A C 1
ATOM 1240 O O . GLU A 1 145 ? 5.133 -4.181 -14.608 1.00 90.62 145 GLU A O 1
ATOM 1245 N N . SER A 1 146 ? 5.754 -5.964 -15.801 1.00 88.12 146 SER A N 1
ATOM 1246 C CA . SER A 1 146 ? 7.077 -5.434 -16.086 1.00 88.12 146 SER A CA 1
ATOM 1247 C C . SER A 1 146 ? 7.613 -5.978 -17.402 1.00 88.12 146 SER A C 1
ATOM 1249 O O . SER A 1 146 ? 7.227 -7.060 -17.837 1.00 88.12 146 SER A O 1
ATOM 1251 N N . GLY A 1 147 ? 8.488 -5.215 -18.042 1.00 82.19 147 GLY A N 1
ATOM 1252 C CA . GLY A 1 147 ? 9.103 -5.609 -19.301 1.00 82.19 147 GLY A CA 1
ATOM 1253 C C . GLY A 1 147 ? 10.157 -4.612 -19.751 1.00 82.19 147 GLY A C 1
ATOM 1254 O O . GLY A 1 147 ? 10.368 -3.571 -19.118 1.00 82.19 147 GLY A O 1
ATOM 1255 N N . SER A 1 148 ? 10.818 -4.952 -20.845 1.00 77.38 148 SER A N 1
ATOM 1256 C CA . SER A 1 148 ? 11.769 -4.105 -21.558 1.00 77.38 148 SER A CA 1
ATOM 1257 C C . SER A 1 148 ? 11.332 -3.954 -23.007 1.00 77.38 148 SER A C 1
ATOM 1259 O O . SER A 1 148 ? 10.522 -4.740 -23.497 1.00 77.38 148 SER A O 1
ATOM 1261 N N . ASP A 1 149 ? 11.851 -2.933 -23.679 1.00 69.62 149 ASP A N 1
ATOM 1262 C CA . ASP A 1 149 ? 11.694 -2.826 -25.127 1.00 69.62 149 ASP A CA 1
ATOM 1263 C C . ASP A 1 149 ? 12.477 -3.955 -25.826 1.00 69.62 149 ASP A C 1
ATOM 1265 O O . ASP A 1 149 ? 13.582 -4.298 -25.402 1.00 69.62 149 ASP A O 1
ATOM 1269 N N . GLU A 1 150 ? 11.916 -4.532 -26.891 1.00 60.44 150 GLU A N 1
ATOM 1270 C CA . GLU A 1 150 ? 12.470 -5.695 -27.608 1.00 60.44 150 GLU A CA 1
ATOM 1271 C C . GLU A 1 150 ? 13.852 -5.406 -28.211 1.00 60.44 150 GLU A C 1
ATOM 1273 O O . GLU A 1 150 ? 14.669 -6.308 -28.386 1.00 60.44 150 GLU A O 1
ATOM 1278 N N . ASN A 1 151 ? 14.128 -4.132 -28.501 1.00 57.22 151 ASN A N 1
ATOM 1279 C CA . ASN A 1 151 ? 15.360 -3.690 -29.150 1.00 57.22 151 ASN A CA 1
ATOM 1280 C C . ASN A 1 151 ? 16.438 -3.204 -28.174 1.00 57.22 151 ASN A C 1
ATOM 1282 O O . ASN A 1 151 ? 17.538 -2.863 -28.613 1.00 57.22 151 ASN A O 1
ATOM 1286 N N . THR A 1 152 ? 16.148 -3.163 -26.868 1.00 62.59 152 THR A N 1
ATOM 1287 C CA . THR A 1 152 ? 17.095 -2.663 -25.867 1.00 62.59 152 THR A CA 1
ATOM 1288 C C . THR A 1 152 ? 17.420 -3.742 -24.846 1.00 62.59 152 THR A C 1
ATOM 1290 O O . THR A 1 152 ? 16.610 -4.060 -23.976 1.00 62.59 152 THR A O 1
ATOM 1293 N N . ASP A 1 153 ? 18.644 -4.270 -24.907 1.00 60.62 153 ASP A N 1
ATOM 1294 C CA . ASP A 1 153 ? 19.127 -5.164 -23.861 1.00 60.62 153 ASP A CA 1
ATOM 1295 C C . ASP A 1 153 ? 19.492 -4.363 -22.605 1.00 60.62 153 ASP A C 1
ATOM 1297 O O . ASP A 1 153 ? 20.557 -3.752 -22.504 1.00 60.62 153 ASP A O 1
ATOM 1301 N N . VAL A 1 154 ? 18.590 -4.350 -21.627 1.00 65.88 154 VAL A N 1
ATOM 1302 C CA . VAL A 1 154 ? 18.824 -3.664 -20.359 1.00 65.88 154 VAL A CA 1
ATOM 1303 C C . VAL A 1 154 ? 19.612 -4.592 -19.429 1.00 65.88 154 VAL A C 1
ATOM 1305 O O . VAL A 1 154 ? 19.042 -5.360 -18.651 1.00 65.88 154 VAL A O 1
ATOM 1308 N N . GLU A 1 155 ? 20.948 -4.520 -19.488 1.00 59.19 155 GLU A N 1
ATOM 1309 C CA . GLU A 1 155 ? 21.876 -5.240 -18.585 1.00 59.19 155 GLU A CA 1
ATOM 1310 C C . GLU A 1 155 ? 21.571 -5.056 -17.091 1.00 59.19 155 GLU A C 1
ATOM 1312 O O . GLU A 1 155 ? 21.855 -5.935 -16.277 1.00 59.19 155 GLU A O 1
ATOM 1317 N N . GLU A 1 156 ? 20.921 -3.953 -16.742 1.00 61.56 156 GLU A N 1
ATOM 1318 C CA . GLU A 1 156 ? 20.607 -3.544 -15.376 1.00 61.56 156 GLU A CA 1
ATOM 1319 C C . GLU A 1 156 ? 19.153 -3.806 -14.947 1.00 61.56 156 GLU A C 1
ATOM 1321 O O . GLU A 1 156 ? 18.750 -3.447 -13.834 1.00 61.56 156 GLU A O 1
ATOM 1326 N N . ALA A 1 157 ? 18.341 -4.448 -15.789 1.00 65.75 157 ALA A N 1
ATOM 1327 C CA . ALA A 1 157 ? 16.975 -4.784 -15.412 1.00 65.75 157 ALA A CA 1
ATOM 1328 C C . ALA A 1 157 ? 16.964 -5.885 -14.344 1.00 65.75 157 ALA A C 1
ATOM 1330 O O . ALA A 1 157 ? 17.748 -6.838 -14.383 1.00 65.75 157 ALA A O 1
ATOM 1331 N N . PHE A 1 158 ? 16.024 -5.803 -13.397 1.00 71.12 158 PHE A N 1
ATOM 1332 C CA . PHE A 1 158 ? 15.933 -6.791 -12.319 1.00 71.12 158 PHE A CA 1
ATOM 1333 C C . PHE A 1 158 ? 15.704 -8.226 -12.832 1.00 71.12 158 PHE A C 1
ATOM 1335 O O . PHE A 1 158 ? 16.021 -9.166 -12.106 1.00 71.12 158 PHE A O 1
ATOM 1342 N N . PHE A 1 159 ? 15.202 -8.402 -14.065 1.00 69.94 159 PHE A N 1
ATOM 1343 C CA . PHE A 1 159 ? 15.021 -9.704 -14.721 1.00 69.94 159 PHE A CA 1
ATOM 1344 C C . PHE A 1 159 ? 16.320 -10.497 -14.859 1.00 69.94 159 PHE A C 1
ATOM 1346 O O . PHE A 1 159 ? 16.303 -11.721 -14.794 1.00 69.94 159 PHE A O 1
ATOM 1353 N N . LYS A 1 160 ? 17.459 -9.808 -14.995 1.00 72.88 160 LYS A N 1
ATOM 1354 C CA . LYS A 1 160 ? 18.778 -10.449 -15.081 1.00 72.88 160 LYS A CA 1
ATOM 1355 C C . LYS A 1 160 ? 19.300 -10.917 -13.720 1.00 72.88 160 LYS A C 1
ATOM 1357 O O . LYS A 1 160 ? 20.289 -11.640 -13.646 1.00 72.88 160 LYS A O 1
ATOM 1362 N N . ASN A 1 161 ? 18.640 -10.532 -12.626 1.00 78.25 161 ASN A N 1
ATOM 1363 C CA . ASN A 1 161 ? 18.972 -10.969 -11.279 1.00 78.25 161 ASN A CA 1
ATOM 1364 C C . ASN A 1 161 ? 17.969 -12.030 -10.808 1.00 78.25 161 ASN A C 1
ATOM 1366 O O . ASN A 1 161 ? 16.907 -11.705 -10.274 1.00 78.25 161 ASN A O 1
ATOM 1370 N N . GLU A 1 162 ? 18.340 -13.305 -10.942 1.00 80.69 162 GLU A N 1
ATOM 1371 C CA . GLU A 1 162 ? 17.497 -14.445 -10.547 1.00 80.69 162 GLU A CA 1
ATOM 1372 C C . GLU A 1 162 ? 16.997 -14.350 -9.097 1.00 80.69 162 GLU A C 1
ATOM 1374 O O . GLU A 1 162 ? 15.847 -14.686 -8.801 1.00 80.69 162 GLU A O 1
ATOM 1379 N N . CYS A 1 163 ? 17.826 -13.836 -8.180 1.00 84.12 163 CYS A N 1
ATOM 1380 C CA . CYS A 1 163 ? 17.429 -13.635 -6.788 1.00 84.12 163 CYS A CA 1
ATOM 1381 C C . CYS A 1 163 ? 16.296 -12.609 -6.664 1.00 84.12 163 CYS A C 1
ATOM 1383 O O . CYS A 1 163 ? 15.380 -12.817 -5.867 1.00 84.12 163 CYS A O 1
ATOM 1385 N N . LEU A 1 164 ? 16.337 -11.514 -7.431 1.00 85.44 164 LEU A N 1
ATOM 1386 C CA . LEU A 1 164 ? 15.273 -10.507 -7.443 1.00 85.44 164 LEU A CA 1
ATOM 1387 C C . LEU A 1 164 ? 14.021 -11.019 -8.154 1.00 85.44 164 LEU A C 1
ATOM 1389 O O . LEU A 1 164 ? 12.932 -10.845 -7.612 1.00 85.44 164 LEU A O 1
ATOM 1393 N N . VAL A 1 165 ? 14.152 -11.703 -9.293 1.00 85.75 165 VAL A N 1
ATOM 1394 C CA . VAL A 1 165 ? 13.017 -12.326 -10.001 1.00 85.75 165 VAL A CA 1
ATOM 1395 C C . VAL A 1 165 ? 12.263 -13.284 -9.081 1.00 85.75 165 VAL A C 1
ATOM 1397 O O . VAL A 1 165 ? 11.045 -13.173 -8.921 1.00 85.75 165 VAL A O 1
ATOM 1400 N N . ASN A 1 166 ? 12.985 -14.168 -8.389 1.00 86.12 166 ASN A N 1
ATOM 1401 C CA . ASN A 1 166 ? 12.386 -15.099 -7.437 1.00 86.12 166 ASN A CA 1
ATOM 1402 C C . ASN A 1 166 ? 11.812 -14.376 -6.204 1.00 86.12 166 ASN A C 1
ATOM 1404 O O . ASN A 1 166 ? 10.726 -14.710 -5.726 1.00 86.12 166 ASN A O 1
ATOM 1408 N N . ALA A 1 167 ? 12.495 -13.338 -5.705 1.00 88.19 167 ALA A N 1
ATOM 1409 C CA . ALA A 1 167 ? 12.004 -12.534 -4.588 1.00 88.19 167 ALA A CA 1
ATOM 1410 C C . ALA A 1 167 ? 10.691 -11.809 -4.922 1.00 88.19 167 ALA A C 1
ATOM 1412 O O . ALA A 1 167 ? 9.808 -11.725 -4.062 1.00 88.19 167 ALA A O 1
ATOM 1413 N N . TRP A 1 168 ? 10.545 -11.306 -6.145 1.00 89.94 168 TRP A N 1
ATOM 1414 C CA . TRP A 1 168 ? 9.300 -10.724 -6.634 1.00 89.94 168 TRP A CA 1
ATOM 1415 C C . TRP A 1 168 ? 8.251 -11.781 -6.977 1.00 89.94 168 TRP A C 1
ATOM 1417 O O . TRP A 1 168 ? 7.068 -11.483 -6.871 1.00 89.94 168 TRP A O 1
ATOM 1427 N N . GLY A 1 169 ? 8.657 -13.014 -7.286 1.00 87.44 169 GLY A N 1
ATOM 1428 C CA . GLY A 1 169 ? 7.750 -14.09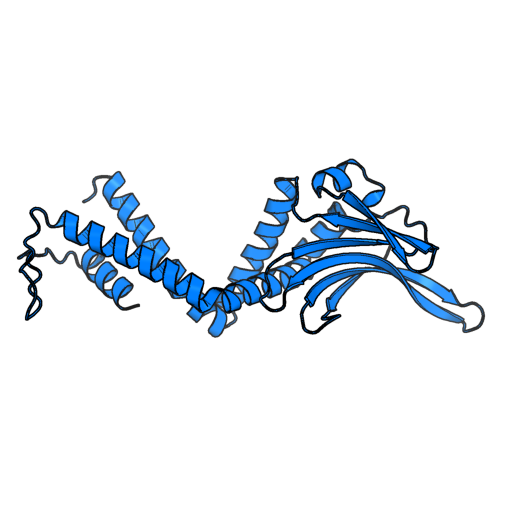2 -7.682 1.00 87.44 169 GLY A CA 1
ATOM 1429 C C . GLY A 1 169 ? 7.211 -13.891 -9.089 1.00 87.44 169 GLY A C 1
ATOM 1430 O O . GLY A 1 169 ? 6.013 -14.031 -9.311 1.00 87.44 169 GLY A O 1
ATOM 1431 N N . ILE A 1 170 ? 8.087 -13.469 -9.998 1.00 85.75 170 ILE A N 1
ATOM 1432 C CA . ILE A 1 170 ? 7.733 -13.101 -11.364 1.00 85.75 170 ILE A CA 1
ATOM 1433 C C . ILE A 1 170 ? 7.733 -14.318 -12.279 1.00 85.75 170 ILE A C 1
ATOM 1435 O O . ILE A 1 170 ? 8.633 -15.155 -12.224 1.00 85.75 170 ILE A O 1
ATOM 1439 N N . HIS A 1 171 ? 6.707 -14.386 -13.118 1.00 83.00 171 HIS A N 1
ATOM 1440 C CA . HIS A 1 171 ? 6.517 -15.399 -14.141 1.00 83.00 171 HIS A CA 1
ATOM 1441 C C . HIS A 1 171 ? 6.531 -14.727 -15.514 1.00 83.00 171 HIS A C 1
ATOM 1443 O O . HIS A 1 171 ? 5.929 -13.669 -15.694 1.00 83.00 171 HIS A O 1
ATOM 1449 N N . THR A 1 172 ? 7.219 -15.338 -16.476 1.00 79.00 172 THR A N 1
ATOM 1450 C CA . THR A 1 172 ? 7.206 -14.878 -17.866 1.00 79.00 172 THR A CA 1
ATOM 1451 C C . THR A 1 172 ? 5.907 -15.325 -18.526 1.00 79.00 172 THR A C 1
ATOM 1453 O O . THR A 1 172 ? 5.570 -16.510 -18.515 1.00 79.00 172 THR A O 1
ATOM 1456 N N . VAL A 1 173 ? 5.180 -14.369 -19.088 1.00 74.06 173 VAL A N 1
ATOM 1457 C CA . VAL A 1 173 ? 3.984 -14.563 -19.900 1.00 74.06 173 VAL A CA 1
ATOM 1458 C C . VAL A 1 173 ? 4.333 -14.103 -21.307 1.00 74.06 173 VAL A C 1
ATOM 1460 O O . VAL A 1 173 ? 4.672 -12.941 -21.520 1.00 74.06 173 VAL A O 1
ATOM 1463 N N . SER A 1 174 ? 4.287 -15.022 -22.265 1.00 70.50 174 SER A N 1
ATOM 1464 C CA . SER A 1 174 ? 4.442 -14.696 -23.677 1.00 70.50 174 SER A CA 1
ATOM 1465 C C . SER A 1 174 ? 3.075 -14.401 -24.283 1.00 70.50 174 SER A C 1
ATOM 1467 O O . SER A 1 174 ? 2.143 -15.202 -24.166 1.00 70.50 174 SER A O 1
ATOM 1469 N N . TYR A 1 175 ? 2.963 -13.247 -24.931 1.00 65.75 175 TYR A N 1
ATOM 1470 C CA . TYR A 1 175 ? 1.813 -12.900 -25.753 1.00 65.75 175 TYR A CA 1
ATOM 1471 C C . TYR A 1 175 ? 2.201 -13.070 -27.222 1.00 65.75 175 TYR A C 1
ATOM 1473 O O . TYR A 1 175 ? 3.291 -12.671 -27.628 1.00 65.75 175 TYR A O 1
ATOM 1481 N N . ASP A 1 176 ? 1.325 -13.713 -27.990 1.00 55.72 176 ASP A N 1
ATOM 1482 C CA . ASP A 1 176 ? 1.405 -13.755 -29.449 1.00 55.72 176 ASP A CA 1
ATOM 1483 C C . ASP A 1 176 ? 0.443 -12.683 -29.962 1.00 55.72 176 ASP A C 1
ATOM 1485 O O . ASP A 1 176 ? -0.776 -12.882 -29.939 1.00 55.72 176 ASP A O 1
ATOM 1489 N N . ASP A 1 177 ? 0.986 -11.512 -30.295 1.00 56.09 177 ASP A N 1
ATOM 1490 C CA . ASP A 1 177 ? 0.223 -10.393 -30.850 1.00 56.09 177 ASP A CA 1
ATOM 1491 C C . ASP A 1 177 ? 0.684 -10.178 -32.296 1.00 56.09 177 ASP A C 1
ATOM 1493 O O . ASP A 1 177 ? 1.820 -9.779 -32.557 1.00 56.09 177 ASP A O 1
ATOM 1497 N N . ASP A 1 178 ? -0.176 -10.546 -33.248 1.00 52.22 178 ASP A N 1
ATOM 1498 C CA . ASP A 1 178 ? 0.076 -10.463 -34.692 1.00 52.22 178 ASP A CA 1
ATOM 1499 C C . ASP A 1 178 ? 1.437 -11.048 -35.158 1.00 52.22 178 ASP A C 1
ATOM 1501 O O . ASP A 1 178 ? 2.062 -10.549 -36.097 1.00 52.22 178 ASP A O 1
ATOM 1505 N N . GLY A 1 179 ? 1.896 -12.147 -34.540 1.00 53.53 179 GLY A N 1
ATOM 1506 C CA . GLY A 1 179 ? 3.124 -12.857 -34.921 1.00 53.53 179 GLY A CA 1
ATOM 1507 C C . GLY A 1 179 ? 4.416 -12.302 -34.310 1.00 53.53 179 GLY A C 1
ATOM 1508 O O . GLY A 1 179 ? 5.498 -12.788 -34.655 1.00 53.53 179 GLY A O 1
ATOM 1509 N N . TYR A 1 180 ? 4.317 -11.325 -33.403 1.00 48.66 180 TYR A N 1
ATOM 1510 C CA . TYR A 1 180 ? 5.417 -10.855 -32.562 1.00 48.66 180 TYR A CA 1
ATOM 1511 C C . TYR A 1 180 ? 5.278 -11.436 -31.150 1.00 48.66 180 TYR A C 1
ATOM 1513 O O . TYR A 1 180 ? 4.259 -11.261 -30.481 1.00 48.66 180 TYR A O 1
ATOM 1521 N N . PHE A 1 181 ? 6.318 -12.140 -30.696 1.00 52.94 181 PHE A N 1
ATOM 1522 C CA . PHE A 1 181 ? 6.388 -12.679 -29.340 1.00 52.94 181 PHE A CA 1
ATOM 1523 C C . PHE A 1 181 ? 6.884 -11.599 -28.382 1.00 52.94 181 PHE A C 1
ATOM 1525 O O . PHE A 1 181 ? 8.091 -11.409 -28.241 1.00 52.94 181 PHE A O 1
ATOM 1532 N N . THR A 1 182 ? 5.963 -10.936 -27.684 1.00 63.19 182 THR A N 1
ATOM 1533 C CA . THR A 1 182 ? 6.328 -10.037 -26.584 1.00 63.19 182 THR A CA 1
ATOM 1534 C C . THR A 1 182 ? 6.397 -10.834 -25.284 1.00 63.19 182 THR A C 1
ATOM 1536 O O . THR A 1 182 ? 5.400 -11.401 -24.822 1.00 63.19 182 THR A O 1
ATOM 1539 N N . GLU A 1 183 ? 7.575 -10.872 -24.662 1.00 67.62 183 GLU A N 1
ATOM 1540 C CA . GLU A 1 183 ? 7.733 -11.402 -23.307 1.00 67.62 183 GLU A CA 1
ATOM 1541 C C . GLU A 1 183 ? 7.369 -10.323 -22.286 1.00 67.62 183 GLU A C 1
ATOM 1543 O O . GLU A 1 183 ? 8.020 -9.282 -22.180 1.00 67.62 183 GLU A O 1
ATOM 1548 N N . GLN A 1 184 ? 6.322 -10.576 -21.507 1.00 77.12 184 GLN A N 1
ATOM 1549 C CA . GLN A 1 184 ? 5.976 -9.762 -20.350 1.00 77.12 184 GLN A CA 1
ATOM 1550 C C . GLN A 1 184 ? 6.223 -10.543 -19.070 1.00 77.12 184 GLN A C 1
ATOM 1552 O O . GLN A 1 184 ? 6.060 -11.757 -18.996 1.00 77.12 184 GLN A O 1
ATOM 1557 N N . TYR A 1 185 ? 6.596 -9.826 -18.026 1.00 83.69 185 TYR A N 1
ATOM 1558 C CA . TYR A 1 185 ? 6.898 -10.394 -16.728 1.00 83.69 185 TYR A CA 1
ATOM 1559 C C . TYR A 1 185 ? 5.833 -9.963 -15.732 1.00 83.69 185 TYR A C 1
ATOM 1561 O O . TYR A 1 185 ? 5.712 -8.777 -15.406 1.00 83.69 185 TYR A O 1
ATOM 1569 N N . GLU A 1 186 ? 5.078 -10.932 -15.227 1.00 88.62 186 GLU A N 1
ATOM 1570 C CA . GLU A 1 186 ? 3.917 -10.687 -14.381 1.00 88.62 186 GLU A CA 1
ATOM 1571 C C . GLU A 1 186 ? 4.037 -11.385 -13.025 1.00 88.62 186 GLU A C 1
ATOM 1573 O O . GLU A 1 186 ? 4.566 -12.492 -12.894 1.00 88.62 186 GLU A O 1
ATOM 1578 N N . THR A 1 187 ? 3.510 -10.745 -11.982 1.00 91.19 187 THR A N 1
ATOM 1579 C CA . THR A 1 187 ? 3.231 -11.421 -10.714 1.00 91.19 187 THR A CA 1
ATOM 1580 C C . THR A 1 187 ? 1.981 -10.891 -10.028 1.00 91.19 187 THR A C 1
ATOM 1582 O O . THR A 1 187 ? 1.759 -9.685 -9.925 1.00 91.19 187 THR A O 1
ATOM 1585 N N . HIS A 1 188 ? 1.179 -11.796 -9.470 1.00 88.88 188 HIS A N 1
ATOM 1586 C CA . HIS A 1 188 ? 0.056 -11.445 -8.595 1.00 88.88 188 HIS A CA 1
ATOM 1587 C C . HIS A 1 188 ? 0.451 -11.390 -7.118 1.00 88.88 188 HIS A C 1
ATOM 1589 O O . HIS A 1 188 ? -0.308 -10.882 -6.288 1.00 88.88 188 HIS A O 1
ATOM 1595 N N . GLN A 1 189 ? 1.621 -11.922 -6.756 1.00 88.81 189 GLN A N 1
ATOM 1596 C CA . GLN A 1 189 ? 2.028 -12.039 -5.366 1.00 88.81 189 GLN A CA 1
ATOM 1597 C C . GLN A 1 189 ? 3.543 -11.970 -5.202 1.00 88.81 189 GLN A C 1
ATOM 1599 O O . GLN A 1 189 ? 4.294 -12.786 -5.716 1.00 88.81 189 GLN A O 1
ATOM 1604 N N . ILE A 1 190 ? 3.973 -11.056 -4.333 1.00 91.19 190 ILE A N 1
ATOM 1605 C CA . ILE A 1 190 ? 5.375 -10.931 -3.943 1.00 91.19 190 ILE A CA 1
ATOM 1606 C C . ILE A 1 190 ? 5.760 -12.093 -3.018 1.00 91.19 190 ILE A C 1
ATOM 1608 O O . ILE A 1 190 ? 5.252 -12.192 -1.892 1.00 91.19 190 ILE A O 1
ATOM 1612 N N . ASN A 1 191 ? 6.699 -12.934 -3.452 1.00 91.12 191 ASN A N 1
ATOM 1613 C CA . ASN A 1 191 ? 7.195 -14.072 -2.669 1.00 91.12 191 ASN A CA 1
ATOM 1614 C C . ASN A 1 191 ? 7.967 -13.620 -1.422 1.00 91.12 191 ASN A C 1
ATOM 1616 O O . ASN A 1 191 ? 7.717 -14.071 -0.296 1.00 91.12 191 ASN A O 1
ATOM 1620 N N . SER A 1 192 ? 8.880 -12.668 -1.591 1.00 93.94 192 SER A N 1
ATOM 1621 C CA . SER A 1 192 ? 9.781 -12.217 -0.537 1.00 93.94 192 SER A CA 1
ATOM 1622 C C . SER A 1 192 ? 9.042 -11.480 0.573 1.00 93.94 192 SER A C 1
ATOM 1624 O O . SER A 1 192 ? 8.353 -10.478 0.365 1.00 93.94 192 SER A O 1
ATOM 1626 N N . PHE A 1 193 ? 9.223 -11.956 1.804 1.00 92.19 193 PHE A N 1
ATOM 1627 C CA . PHE A 1 193 ? 8.732 -11.262 2.992 1.00 92.19 193 PHE A CA 1
ATOM 1628 C C . PHE A 1 193 ? 9.411 -9.897 3.172 1.00 92.19 193 PHE A C 1
ATOM 1630 O O . PHE A 1 193 ? 8.747 -8.921 3.519 1.00 92.19 193 PHE A O 1
ATOM 1637 N N . LYS A 1 194 ? 10.715 -9.803 2.871 1.00 93.38 194 LYS A N 1
ATOM 1638 C CA . LYS A 1 194 ? 11.491 -8.559 2.977 1.00 93.38 194 LYS A CA 1
ATOM 1639 C C . LYS A 1 194 ? 10.917 -7.469 2.069 1.00 93.38 194 LYS A C 1
ATOM 1641 O O . LYS A 1 194 ? 10.649 -6.373 2.554 1.00 93.38 194 LYS A O 1
ATOM 1646 N N . LEU A 1 195 ? 10.664 -7.784 0.795 1.00 92.50 195 LEU A N 1
ATOM 1647 C CA . LEU A 1 195 ? 10.090 -6.830 -0.163 1.00 92.50 195 LEU A CA 1
ATOM 1648 C C . LEU A 1 195 ? 8.686 -6.388 0.258 1.0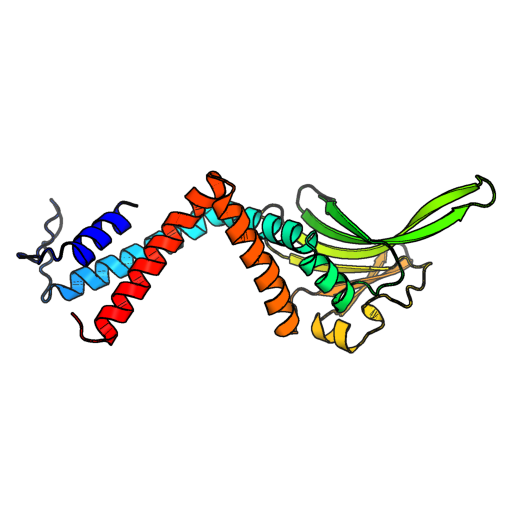0 92.50 195 LEU A C 1
ATOM 1650 O O . LEU A 1 195 ? 8.392 -5.192 0.292 1.00 92.50 195 LEU A O 1
ATOM 1654 N N . ARG A 1 196 ? 7.836 -7.343 0.666 1.00 93.88 196 ARG A N 1
ATOM 1655 C CA . ARG A 1 196 ? 6.496 -7.046 1.197 1.00 93.88 196 ARG A CA 1
ATOM 1656 C C . ARG A 1 196 ? 6.558 -6.093 2.385 1.00 93.88 196 ARG A C 1
ATOM 1658 O O . ARG A 1 196 ? 5.790 -5.134 2.432 1.00 93.88 196 ARG A O 1
ATOM 1665 N N . PHE A 1 197 ? 7.479 -6.328 3.316 1.00 94.06 197 PHE A N 1
ATOM 1666 C CA . PHE A 1 197 ? 7.653 -5.486 4.493 1.00 94.06 197 PHE A CA 1
ATOM 1667 C C . PHE A 1 197 ? 8.202 -4.097 4.146 1.00 94.06 197 PHE A C 1
ATOM 1669 O O . PHE A 1 197 ? 7.686 -3.107 4.656 1.00 94.06 197 PHE A O 1
ATOM 1676 N N . GLN A 1 198 ? 9.190 -3.989 3.254 1.00 94.12 198 GLN A N 1
ATOM 1677 C CA . GLN A 1 198 ? 9.726 -2.696 2.806 1.00 94.12 198 GLN A CA 1
ATOM 1678 C C . GLN A 1 198 ? 8.647 -1.843 2.126 1.00 94.12 198 GLN A C 1
ATOM 1680 O O . GLN A 1 198 ? 8.470 -0.675 2.480 1.00 94.12 198 GLN A O 1
ATOM 1685 N N . LEU A 1 199 ? 7.860 -2.436 1.222 1.00 93.94 199 LEU A N 1
ATOM 1686 C CA . LEU A 1 199 ? 6.717 -1.768 0.596 1.00 93.94 199 LEU A CA 1
ATOM 1687 C C . LEU A 1 199 ? 5.649 -1.387 1.621 1.00 93.94 199 LEU A C 1
ATOM 1689 O O . LEU A 1 199 ? 5.085 -0.296 1.552 1.00 93.94 199 LEU A O 1
ATOM 1693 N N . LEU A 1 200 ? 5.347 -2.269 2.576 1.00 93.88 200 LEU A N 1
ATOM 1694 C CA . LEU A 1 200 ? 4.396 -1.977 3.646 1.00 93.88 200 LEU A CA 1
ATOM 1695 C C . LEU A 1 200 ? 4.875 -0.808 4.509 1.00 93.88 200 LEU A C 1
ATOM 1697 O O . LEU A 1 200 ? 4.087 0.086 4.799 1.00 93.88 200 LEU A O 1
ATOM 1701 N N . HIS A 1 201 ? 6.155 -0.782 4.872 1.00 93.56 201 HIS A N 1
ATOM 1702 C CA . HIS A 1 201 ? 6.750 0.288 5.661 1.00 93.56 201 HIS A CA 1
ATOM 1703 C C . HIS A 1 201 ? 6.683 1.633 4.929 1.00 93.56 201 HIS A C 1
ATOM 1705 O O . HIS A 1 201 ? 6.230 2.618 5.514 1.00 93.56 201 HIS A O 1
ATOM 1711 N N . LEU A 1 202 ? 7.062 1.666 3.644 1.00 93.75 202 LEU A N 1
ATOM 1712 C CA . LEU A 1 202 ? 6.925 2.855 2.797 1.00 93.75 202 LEU A CA 1
ATOM 1713 C C . LEU A 1 202 ? 5.473 3.340 2.772 1.00 93.75 202 LEU A C 1
ATOM 1715 O O . LEU A 1 202 ? 5.206 4.499 3.080 1.00 93.75 202 LEU A O 1
ATOM 1719 N N . LYS A 1 203 ? 4.524 2.440 2.499 1.00 93.06 203 LYS A N 1
ATOM 1720 C CA . LYS A 1 203 ? 3.094 2.773 2.477 1.00 93.06 203 LYS A CA 1
ATOM 1721 C C . LYS A 1 203 ? 2.611 3.332 3.810 1.00 93.06 203 LYS A C 1
ATOM 1723 O O . LYS A 1 203 ? 2.043 4.415 3.828 1.00 93.06 203 LYS A O 1
ATOM 1728 N N . ILE A 1 204 ? 2.847 2.628 4.917 1.00 93.56 204 ILE A N 1
ATOM 1729 C CA . ILE A 1 204 ? 2.368 3.016 6.253 1.00 93.56 204 ILE A CA 1
ATOM 1730 C C . ILE A 1 204 ? 2.934 4.374 6.662 1.00 93.56 204 ILE A C 1
ATOM 1732 O O . ILE A 1 204 ? 2.194 5.229 7.144 1.00 93.56 204 ILE A O 1
ATOM 1736 N N . LYS A 1 205 ? 4.234 4.597 6.458 1.00 93.88 205 LYS A N 1
ATOM 1737 C CA . LYS A 1 205 ? 4.885 5.855 6.830 1.00 93.88 205 LYS A CA 1
ATOM 1738 C C . LYS A 1 205 ? 4.251 7.049 6.119 1.00 93.88 205 LYS A C 1
ATOM 1740 O O . LYS A 1 205 ? 3.959 8.062 6.754 1.00 93.88 205 LYS A O 1
ATOM 1745 N N . PHE A 1 206 ? 4.035 6.930 4.811 1.00 93.38 206 PHE A N 1
ATOM 1746 C CA . PHE A 1 206 ? 3.427 8.002 4.027 1.00 93.38 206 PHE A CA 1
ATOM 1747 C C . PHE A 1 206 ? 1.931 8.128 4.289 1.00 93.38 206 PHE A C 1
ATOM 1749 O O . PHE A 1 206 ? 1.442 9.247 4.368 1.00 93.38 206 PHE A O 1
ATOM 1756 N N . TYR A 1 207 ? 1.249 7.021 4.570 1.00 93.44 207 TYR A N 1
ATOM 1757 C CA . TYR A 1 207 ? -0.137 7.029 5.016 1.00 93.44 207 TYR A CA 1
ATOM 1758 C C . TYR A 1 207 ? -0.298 7.847 6.300 1.00 93.44 207 TYR A C 1
ATOM 1760 O O . TYR A 1 207 ? -1.069 8.800 6.320 1.00 93.44 207 TYR A O 1
ATOM 1768 N N . PHE A 1 208 ? 0.492 7.570 7.344 1.00 91.19 208 PHE A N 1
ATOM 1769 C CA . PHE A 1 208 ? 0.470 8.351 8.589 1.00 91.19 208 PHE A CA 1
ATOM 1770 C C . PHE A 1 208 ? 0.810 9.825 8.378 1.00 91.19 208 PHE A C 1
ATOM 1772 O O . PHE A 1 208 ? 0.212 10.691 9.015 1.00 91.19 208 PHE A O 1
ATOM 1779 N N . ARG A 1 209 ? 1.744 10.130 7.474 1.00 90.75 209 ARG A N 1
ATOM 1780 C CA . ARG A 1 209 ? 2.032 11.517 7.108 1.00 90.75 209 ARG A CA 1
ATOM 1781 C C . ARG A 1 209 ? 0.802 12.188 6.493 1.00 90.75 209 ARG A C 1
ATOM 1783 O O . ARG A 1 209 ? 0.451 13.281 6.925 1.00 90.75 209 ARG A O 1
ATOM 1790 N N . THR A 1 210 ? 0.129 11.532 5.550 1.00 89.31 210 THR A N 1
ATOM 1791 C CA . THR A 1 210 ? -1.106 12.031 4.933 1.00 89.31 210 THR A CA 1
ATOM 1792 C C . THR A 1 210 ? -2.223 12.202 5.963 1.00 89.31 210 THR A C 1
ATOM 1794 O O . THR A 1 210 ? -2.910 13.218 5.932 1.00 89.31 210 THR A O 1
ATOM 1797 N N . LEU A 1 211 ? -2.357 11.294 6.939 1.00 89.44 211 LEU A N 1
ATOM 1798 C CA . LEU A 1 211 ? -3.306 11.454 8.051 1.00 89.44 211 LEU A CA 1
ATOM 1799 C C . LEU A 1 211 ? -3.082 12.747 8.839 1.00 89.44 211 LEU A C 1
ATOM 1801 O O . LEU A 1 211 ? -4.045 13.367 9.264 1.00 89.44 211 LEU A O 1
ATOM 1805 N N . MET A 1 212 ? -1.830 13.154 9.050 1.00 88.56 212 MET A N 1
ATOM 1806 C CA . MET A 1 212 ? -1.516 14.369 9.812 1.00 88.56 212 MET A CA 1
ATOM 1807 C C . MET A 1 212 ? -1.650 15.653 8.986 1.00 88.56 212 MET A C 1
ATOM 1809 O O . MET A 1 212 ? -1.714 16.739 9.555 1.00 88.56 212 MET A O 1
ATOM 1813 N N . GLN A 1 213 ? -1.659 15.547 7.657 1.00 89.62 213 GLN A N 1
ATOM 1814 C CA . GLN A 1 213 ? -1.668 16.696 6.748 1.00 89.62 213 GLN A CA 1
ATOM 1815 C C . GLN A 1 213 ? -3.051 16.973 6.154 1.00 89.62 213 GLN A C 1
ATOM 1817 O O . GLN A 1 213 ? -3.386 18.127 5.893 1.00 89.62 213 GLN A O 1
ATOM 1822 N N . GLU A 1 214 ? -3.866 15.939 5.952 1.00 91.75 214 GLU A N 1
ATOM 1823 C CA . GLU A 1 214 ? -5.155 16.049 5.280 1.00 91.75 214 GLU A CA 1
ATOM 1824 C C . GLU A 1 214 ? -6.317 15.735 6.218 1.00 91.75 214 GLU A C 1
ATOM 1826 O O . GLU A 1 214 ? -6.462 14.616 6.714 1.00 91.75 214 GLU A O 1
ATOM 1831 N N . LYS A 1 215 ? -7.222 16.708 6.369 1.00 90.75 215 LYS A N 1
ATOM 1832 C CA . LYS A 1 215 ? -8.436 16.570 7.185 1.00 90.75 215 LYS A CA 1
ATOM 1833 C C . LYS A 1 215 ? -9.268 15.343 6.801 1.00 90.75 215 LYS A C 1
ATOM 1835 O O . LYS A 1 215 ? -9.708 14.603 7.668 1.00 90.75 215 LYS A O 1
ATOM 1840 N N . TYR A 1 216 ? -9.469 15.119 5.503 1.00 91.56 216 TYR A N 1
ATOM 1841 C CA . TYR A 1 216 ? -10.277 14.000 5.018 1.00 91.56 216 TYR A CA 1
ATOM 1842 C C . TYR A 1 216 ? -9.702 12.643 5.444 1.00 91.56 216 TYR A C 1
ATOM 1844 O O . TYR A 1 216 ? -10.414 11.786 5.965 1.00 91.56 216 TYR A O 1
ATOM 1852 N N . SER A 1 217 ? -8.397 12.470 5.247 1.00 90.62 217 SER A N 1
ATOM 1853 C CA . SER A 1 217 ? -7.665 11.249 5.576 1.00 90.62 217 SER A CA 1
ATOM 1854 C C . SER A 1 217 ? -7.665 10.995 7.086 1.00 90.62 217 SER A C 1
ATOM 1856 O O . SER A 1 217 ? -7.896 9.863 7.525 1.00 90.62 217 SER A O 1
ATOM 1858 N N . PHE A 1 218 ? -7.489 12.061 7.876 1.00 91.25 218 PHE A N 1
ATOM 1859 C CA . PHE A 1 218 ? -7.632 12.044 9.329 1.00 91.25 218 PHE A CA 1
ATOM 1860 C C . PHE A 1 218 ? -9.026 11.572 9.759 1.00 91.25 218 PHE A C 1
ATOM 1862 O O . PHE A 1 218 ? -9.138 10.546 10.428 1.00 91.25 218 PHE A O 1
ATOM 1869 N N . ASP A 1 219 ? -10.083 12.261 9.321 1.00 90.69 219 ASP A N 1
ATOM 1870 C CA . ASP A 1 219 ? -11.475 11.988 9.707 1.00 90.69 219 ASP A CA 1
ATOM 1871 C C . ASP A 1 219 ? -11.915 10.566 9.324 1.00 90.69 219 ASP A C 1
ATOM 1873 O O . ASP A 1 219 ? -12.678 9.924 10.052 1.00 90.69 219 ASP A O 1
ATOM 1877 N N . LEU A 1 220 ? -11.404 10.047 8.204 1.00 92.69 220 LEU A N 1
ATOM 1878 C CA . LEU A 1 220 ? -11.665 8.685 7.750 1.00 92.69 220 LEU A CA 1
ATOM 1879 C C . LEU A 1 220 ? -11.026 7.627 8.666 1.00 92.69 220 LEU A C 1
ATOM 1881 O O . LEU A 1 220 ? -11.603 6.571 8.916 1.00 92.69 220 LEU A O 1
ATOM 1885 N N . THR A 1 221 ? -9.817 7.874 9.159 1.00 92.69 221 THR A N 1
ATOM 1886 C CA . THR A 1 221 ? -9.013 6.837 9.832 1.00 92.69 221 THR A CA 1
ATOM 1887 C C . THR A 1 221 ? -9.129 6.902 11.351 1.00 92.69 221 THR A C 1
ATOM 1889 O O . THR A 1 221 ? -9.055 5.874 12.030 1.00 92.69 221 THR A O 1
ATOM 1892 N N . LEU A 1 222 ? -9.368 8.096 11.895 1.00 90.44 222 LEU A N 1
ATOM 1893 C CA . LEU A 1 222 ? -9.448 8.359 13.329 1.00 90.44 222 LEU A CA 1
ATOM 1894 C C . LEU A 1 222 ? -10.418 7.431 14.076 1.00 90.44 222 LEU A C 1
ATOM 1896 O O . LEU A 1 222 ? -10.024 6.901 15.119 1.00 90.44 222 LEU A O 1
ATOM 1900 N N . PRO A 1 223 ? -11.644 7.155 13.574 1.00 89.75 223 PRO A N 1
ATOM 1901 C CA . PRO A 1 223 ? -12.566 6.269 14.272 1.00 89.75 223 PRO A CA 1
ATOM 1902 C C . PRO A 1 223 ? -11.989 4.866 14.464 1.00 89.75 223 PRO A C 1
ATOM 1904 O O . PRO A 1 223 ? -12.197 4.266 15.514 1.00 89.75 223 PRO A O 1
ATOM 1907 N N . LEU A 1 224 ? -11.249 4.343 13.486 1.00 91.50 224 LEU A N 1
ATOM 1908 C CA . LEU A 1 224 ? -10.642 3.016 13.581 1.00 91.50 224 LEU A CA 1
ATOM 1909 C C . LEU A 1 224 ? -9.487 3.012 14.574 1.00 91.50 224 LEU A C 1
ATOM 1911 O O . LEU A 1 224 ? -9.419 2.124 15.420 1.00 91.50 224 LEU A O 1
ATOM 1915 N N . VAL A 1 225 ? -8.615 4.019 14.507 1.00 90.75 225 VAL A N 1
ATOM 1916 C CA . VAL A 1 225 ? -7.457 4.139 15.404 1.00 90.75 225 VAL A CA 1
ATOM 1917 C C . VAL A 1 225 ? -7.916 4.243 16.853 1.00 90.75 225 VAL A C 1
ATOM 1919 O O . VAL A 1 225 ? -7.463 3.477 17.695 1.00 90.75 225 VAL A O 1
ATOM 1922 N N . PHE A 1 226 ? -8.868 5.125 17.148 1.00 88.75 226 PHE A N 1
ATOM 1923 C CA . PHE A 1 226 ? -9.351 5.333 18.511 1.00 88.75 226 PHE A CA 1
ATOM 1924 C C . PHE A 1 226 ? -10.091 4.124 19.081 1.00 88.75 226 PHE A C 1
ATOM 1926 O O . PHE A 1 226 ? -9.834 3.747 20.223 1.00 88.75 226 PHE A O 1
ATOM 1933 N N . ASN A 1 227 ? -10.959 3.471 18.302 1.00 88.56 227 ASN A N 1
ATOM 1934 C CA . ASN A 1 227 ? -11.618 2.250 18.772 1.00 88.56 227 ASN A CA 1
ATOM 1935 C C . ASN A 1 227 ? -10.628 1.088 18.944 1.00 88.56 227 ASN A C 1
ATOM 1937 O O . ASN A 1 227 ? -10.759 0.325 19.897 1.00 88.56 227 ASN A O 1
ATOM 1941 N N . SER A 1 228 ? -9.605 0.994 18.088 1.00 89.62 228 SER A N 1
ATOM 1942 C CA . SER A 1 228 ? -8.547 -0.015 18.226 1.00 89.62 228 SER A CA 1
ATOM 1943 C C . SER A 1 228 ? -7.696 0.227 19.471 1.00 89.62 228 SER A C 1
ATOM 1945 O O . SER A 1 228 ? -7.454 -0.708 20.227 1.00 89.62 228 SER A O 1
ATOM 1947 N N . ILE A 1 229 ? -7.288 1.476 19.729 1.00 90.12 229 ILE A N 1
ATOM 1948 C CA . ILE A 1 229 ? -6.551 1.849 20.946 1.00 90.12 229 ILE A CA 1
ATOM 1949 C C . ILE A 1 229 ? -7.386 1.519 22.181 1.00 90.12 229 ILE A C 1
ATOM 1951 O O . ILE A 1 229 ? -6.884 0.861 23.084 1.00 90.12 229 ILE A O 1
ATOM 1955 N N . LEU A 1 230 ? -8.664 1.908 22.204 1.00 86.62 230 LEU A N 1
ATOM 1956 C CA . LEU A 1 230 ? -9.546 1.629 23.336 1.00 86.62 230 LEU A CA 1
ATOM 1957 C C . LEU A 1 230 ? -9.689 0.116 23.581 1.00 86.62 230 LEU A C 1
ATOM 1959 O O . LEU A 1 230 ? -9.640 -0.313 24.733 1.00 86.62 230 LEU A O 1
ATOM 1963 N N . LEU A 1 231 ? -9.825 -0.688 22.518 1.00 87.88 231 LEU A N 1
ATOM 1964 C CA . LEU A 1 231 ? -9.918 -2.151 22.614 1.00 87.88 231 LEU A CA 1
ATOM 1965 C C . LEU A 1 231 ? -8.630 -2.754 23.172 1.00 87.88 231 LEU A C 1
ATOM 1967 O O . LEU A 1 231 ? -8.679 -3.589 24.072 1.00 87.88 231 LEU A O 1
ATOM 1971 N N . ILE A 1 232 ? -7.476 -2.316 22.667 1.00 89.62 232 ILE A N 1
ATOM 1972 C CA . ILE A 1 232 ? -6.166 -2.783 23.131 1.00 89.62 232 ILE A CA 1
ATOM 1973 C C . ILE A 1 232 ? -5.956 -2.402 24.598 1.00 89.62 232 ILE A C 1
ATOM 1975 O O . ILE A 1 232 ? -5.592 -3.259 25.397 1.00 89.62 232 ILE A O 1
ATOM 1979 N N . SER A 1 233 ? -6.233 -1.152 24.978 1.00 87.44 233 SER A N 1
ATOM 1980 C CA . SER A 1 233 ? -6.135 -0.698 26.368 1.00 87.44 233 SER A CA 1
ATOM 1981 C C . SER A 1 233 ? -7.035 -1.511 27.296 1.00 87.44 233 SER A C 1
ATOM 1983 O O . SER A 1 233 ? -6.598 -1.912 28.371 1.00 87.44 233 SER A O 1
ATOM 1985 N N . TRP A 1 234 ? -8.267 -1.805 26.875 1.00 85.38 234 TRP A N 1
ATOM 1986 C CA . TRP A 1 234 ? -9.179 -2.663 27.628 1.00 85.38 234 TRP A CA 1
ATOM 1987 C C . TRP A 1 234 ? -8.642 -4.086 27.800 1.00 85.38 234 TRP A C 1
ATOM 1989 O O . TRP A 1 234 ? -8.654 -4.607 28.914 1.00 85.38 234 TRP A O 1
ATOM 1999 N N . MET A 1 235 ? -8.135 -4.702 26.726 1.00 86.94 235 MET A N 1
ATOM 2000 C CA . MET A 1 235 ? -7.553 -6.044 26.803 1.00 86.94 235 MET A CA 1
ATOM 2001 C C . MET A 1 235 ? -6.348 -6.074 27.743 1.00 86.94 235 MET A C 1
ATOM 2003 O O . MET A 1 235 ? -6.257 -6.975 28.571 1.00 86.94 235 MET A O 1
ATOM 2007 N N . ILE A 1 236 ? -5.473 -5.065 27.674 1.00 87.12 236 ILE A N 1
ATOM 2008 C CA . ILE A 1 236 ? -4.322 -4.933 28.577 1.00 87.12 236 ILE A CA 1
ATOM 2009 C C . ILE A 1 236 ? -4.786 -4.864 30.038 1.00 87.12 236 ILE A C 1
ATOM 2011 O O . ILE A 1 236 ? -4.270 -5.607 30.872 1.00 87.12 236 ILE A O 1
ATOM 2015 N N . LEU A 1 237 ? -5.788 -4.033 30.345 1.00 82.56 237 LEU A N 1
ATOM 2016 C CA . LEU A 1 237 ? -6.326 -3.883 31.703 1.00 82.56 237 LEU A CA 1
ATOM 2017 C C . LEU A 1 237 ? -6.878 -5.196 32.268 1.00 82.56 237 LEU A C 1
ATOM 2019 O O . LEU A 1 237 ? -6.601 -5.515 33.421 1.00 82.56 237 LEU A O 1
ATOM 2023 N N . ILE A 1 238 ? -7.591 -5.974 31.448 1.00 81.75 238 ILE A N 1
ATOM 2024 C CA . ILE A 1 238 ? -8.079 -7.304 31.838 1.00 81.75 238 ILE A CA 1
ATOM 2025 C C . ILE A 1 238 ? -6.917 -8.272 32.056 1.00 81.75 238 ILE A C 1
ATOM 2027 O O . ILE A 1 238 ? -6.870 -8.957 33.072 1.00 81.75 238 ILE A O 1
ATOM 2031 N N . THR A 1 239 ? -5.956 -8.331 31.130 1.00 82.19 239 THR A N 1
ATOM 2032 C CA . THR A 1 239 ? -4.830 -9.277 31.238 1.00 82.19 239 THR A CA 1
ATOM 2033 C C . THR A 1 239 ? -3.920 -9.004 32.433 1.00 82.19 239 THR A C 1
ATOM 2035 O O . THR A 1 239 ? -3.328 -9.936 32.967 1.00 82.19 239 THR A O 1
ATOM 2038 N N . LEU A 1 240 ? -3.817 -7.745 32.869 1.00 80.62 240 LEU A N 1
ATOM 2039 C CA . LEU A 1 240 ? -3.029 -7.340 34.035 1.00 80.62 240 LEU A CA 1
ATOM 2040 C C . LEU A 1 240 ? -3.794 -7.479 35.363 1.00 80.62 240 LEU A C 1
ATOM 2042 O O . LEU A 1 240 ? -3.221 -7.180 36.40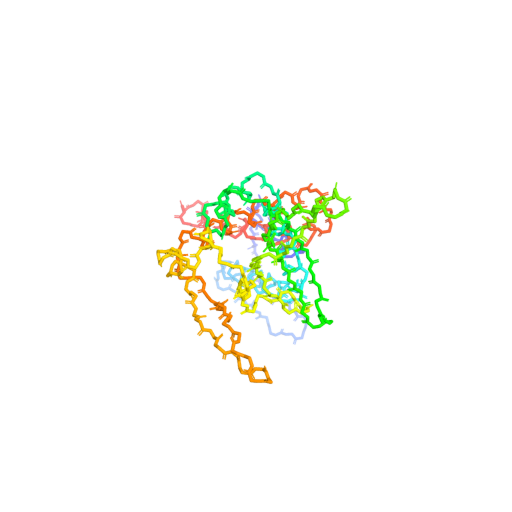8 1.00 80.62 240 LEU A O 1
ATOM 2046 N N . GLY A 1 241 ? -5.065 -7.903 35.344 1.00 69.19 241 GLY A N 1
ATOM 2047 C CA . GLY A 1 241 ? -5.893 -8.028 36.550 1.00 69.19 241 GLY A CA 1
ATOM 2048 C C . GLY A 1 241 ? -6.145 -6.696 37.264 1.00 69.19 241 GLY A C 1
ATOM 2049 O O . GLY A 1 241 ? -6.392 -6.675 38.465 1.00 69.19 241 GLY A O 1
ATOM 2050 N N . LEU A 1 242 ? -6.040 -5.575 36.542 1.00 59.47 242 LEU A N 1
ATOM 2051 C CA . LEU A 1 242 ? -6.269 -4.223 37.069 1.00 59.47 242 LEU A CA 1
ATOM 2052 C C . LEU A 1 242 ? -7.762 -3.835 37.050 1.00 59.47 242 LEU A C 1
ATOM 2054 O O . LEU A 1 242 ? -8.101 -2.683 37.326 1.00 59.47 242 LEU A O 1
ATOM 2058 N N . ARG A 1 243 ? -8.641 -4.781 36.700 1.00 54.53 243 ARG A N 1
ATOM 2059 C CA . ARG A 1 243 ? -10.099 -4.673 36.671 1.00 54.53 243 ARG A CA 1
ATOM 2060 C C . ARG A 1 243 ? -10.732 -5.992 37.080 1.00 54.53 243 ARG A C 1
ATOM 2062 O O . ARG A 1 243 ? -10.157 -7.036 36.701 1.00 54.53 243 ARG A O 1
#

Organism: NCBI:txid45658

Radius of gyration: 25.92 Å; chains: 1; bounding box: 66×33×76 Å